Protein AF-0000000083119430 (afdb_homodimer)

Solvent-accessible surface area (backbone atoms only — not comparable to full-atom values): 17565 Å² total; per-residue (Å²): 127,83,67,74,64,44,80,47,71,57,68,64,64,68,52,38,51,32,40,50,62,45,58,60,24,68,75,56,36,74,42,40,32,28,23,15,87,81,54,44,77,41,28,35,46,59,53,51,42,31,53,66,28,64,52,46,31,66,72,59,56,71,58,78,57,97,60,80,72,70,63,47,78,40,59,85,43,47,54,70,32,48,50,34,51,49,35,26,53,58,49,42,29,33,68,40,36,80,93,44,35,66,56,33,32,51,48,21,59,75,46,66,35,62,65,60,28,52,54,36,52,56,50,48,68,72,64,60,43,88,84,48,33,61,62,50,32,53,51,16,63,75,68,66,36,60,72,57,32,52,50,35,52,52,50,50,59,65,65,74,104,128,84,66,73,60,45,79,46,71,58,69,62,64,68,52,39,51,33,41,51,61,48,58,60,23,68,74,57,36,75,43,41,32,28,22,16,88,80,52,44,76,42,29,34,45,60,53,52,42,31,52,66,28,64,53,46,31,68,74,60,56,70,57,76,58,97,61,80,72,71,61,48,77,40,58,84,43,47,54,70,30,46,50,33,52,49,35,26,53,57,50,42,29,33,68,41,34,78,93,45,35,66,54,33,30,50,49,21,59,74,44,65,36,62,66,58,29,51,54,37,50,56,49,49,68,71,64,60,42,86,82,48,33,64,62,49,32,53,51,15,63,77,68,67,36,60,72,57,33,53,51,32,52,53,52,51,59,64,64,73,103

Structure (mmCIF, N/CA/C/O backbone):
data_AF-0000000083119430-model_v1
#
loop_
_entity.id
_entity.type
_entity.pdbx_description
1 polymer 'BTB domain-containing protein'
#
loop_
_atom_site.group_PDB
_atom_site.id
_atom_site.type_symbol
_atom_site.label_atom_id
_atom_site.label_alt_id
_atom_site.label_comp_id
_atom_site.label_asym_id
_atom_site.label_entity_id
_atom_site.label_seq_id
_atom_site.pdbx_PDB_ins_code
_atom_site.Cartn_x
_atom_site.Cartn_y
_atom_site.Cartn_z
_atom_site.occupancy
_atom_site.B_iso_or_equiv
_atom_site.auth_seq_id
_atom_site.auth_comp_id
_atom_site.auth_asym_id
_atom_site.auth_atom_id
_atom_site.pdbx_PDB_model_num
ATOM 1 N N . MET A 1 1 ? -19.734 21.484 18.906 1 47.16 1 MET A N 1
ATOM 2 C CA . MET A 1 1 ? -19.938 20.156 18.344 1 47.16 1 MET A CA 1
ATOM 3 C C . MET A 1 1 ? -18.781 19.781 17.422 1 47.16 1 MET A C 1
ATOM 5 O O . MET A 1 1 ? -18.438 20.531 16.5 1 47.16 1 MET A O 1
ATOM 9 N N . GLU A 1 2 ? -17.969 18.891 17.812 1 61.44 2 GLU A N 1
ATOM 10 C CA . GLU A 1 2 ? -16.703 18.688 17.094 1 61.44 2 GLU A CA 1
ATOM 11 C C . GLU A 1 2 ? -16.953 18.156 15.695 1 61.44 2 GLU A C 1
ATOM 13 O O . GLU A 1 2 ? -17.781 17.25 15.508 1 61.44 2 GLU A O 1
ATOM 18 N N . THR A 1 3 ? -16.859 18.938 14.742 1 74.44 3 THR A N 1
ATOM 19 C CA . THR A 1 3 ? -16.984 18.547 13.336 1 74.44 3 THR A CA 1
ATOM 20 C C . THR A 1 3 ? -16.281 17.219 13.078 1 74.44 3 THR A C 1
ATOM 22 O O . THR A 1 3 ? -15.117 17.062 13.43 1 74.44 3 THR A O 1
ATOM 25 N N . PRO A 1 4 ? -17.125 16.312 12.758 1 84.94 4 PRO A N 1
ATOM 26 C CA . PRO A 1 4 ? -16.531 14.992 12.516 1 84.94 4 PRO A CA 1
ATOM 27 C C . PRO A 1 4 ? -15.375 15.039 11.508 1 84.94 4 PRO A C 1
ATOM 29 O O . PRO A 1 4 ? -15.344 15.914 10.641 1 84.94 4 PRO A O 1
ATOM 32 N N . GLY A 1 5 ? -14.367 14.242 11.742 1 93.31 5 GLY A N 1
ATOM 33 C CA . GLY A 1 5 ? -13.281 14.117 10.789 1 93.31 5 GLY A CA 1
ATOM 34 C C . GLY A 1 5 ? -13.734 13.648 9.414 1 93.31 5 GLY A C 1
ATOM 35 O O . GLY A 1 5 ? -14.859 13.18 9.258 1 93.31 5 GLY A O 1
ATOM 36 N N . LEU A 1 6 ? -12.938 13.961 8.422 1 97.31 6 LEU A N 1
ATOM 37 C CA . LEU A 1 6 ? -13.203 13.57 7.039 1 97.31 6 LEU A CA 1
ATOM 38 C C . LEU A 1 6 ? -12.086 12.695 6.492 1 97.31 6 LEU A C 1
ATOM 40 O O . LEU A 1 6 ? -10.906 13.062 6.586 1 97.31 6 LEU A O 1
ATOM 44 N N . VAL A 1 7 ? -12.547 11.555 5.98 1 98 7 VAL A N 1
ATOM 45 C CA . VAL A 1 7 ? -11.562 10.711 5.309 1 98 7 VAL A CA 1
ATOM 46 C C . VAL A 1 7 ? -11.375 11.18 3.869 1 98 7 VAL A C 1
ATOM 48 O O . VAL A 1 7 ? -12.344 11.336 3.125 1 98 7 VAL A O 1
ATOM 51 N N . VAL A 1 8 ? -10.141 11.445 3.504 1 98.38 8 VAL A N 1
ATOM 52 C CA . VAL A 1 8 ? -9.82 11.883 2.148 1 98.38 8 VAL A CA 1
ATOM 53 C C . VAL A 1 8 ? -8.969 10.812 1.458 1 98.38 8 VAL A C 1
ATOM 55 O O . VAL A 1 8 ? -8.328 10 2.121 1 98.38 8 VAL A O 1
ATOM 58 N N . HIS A 1 9 ? -8.992 10.805 0.156 1 98.31 9 HIS A N 1
ATOM 59 C CA . HIS A 1 9 ? -8.289 9.789 -0.626 1 98.31 9 HIS A CA 1
ATOM 60 C C . HIS A 1 9 ? -7.48 10.422 -1.753 1 98.31 9 HIS A C 1
ATOM 62 O O . HIS A 1 9 ? -7.949 11.359 -2.406 1 98.31 9 HIS A O 1
ATOM 68 N N . GLY A 1 10 ? -6.309 9.961 -1.95 1 98.25 10 GLY A N 1
ATOM 69 C CA . GLY A 1 10 ? -5.516 10.344 -3.107 1 98.25 10 GLY A CA 1
ATOM 70 C C . GLY A 1 10 ? -5.863 9.547 -4.355 1 98.25 10 GLY A C 1
ATOM 71 O O . GLY A 1 10 ? -6.75 8.695 -4.324 1 98.25 10 GLY A O 1
ATOM 72 N N . GLU A 1 11 ? -5.184 9.914 -5.379 1 97.56 11 GLU A N 1
ATOM 73 C CA . GLU A 1 11 ? -5.367 9.188 -6.633 1 97.56 11 GLU A CA 1
ATOM 74 C C . GLU A 1 11 ? -4.766 7.789 -6.555 1 97.56 11 GLU A C 1
ATOM 76 O O . GLU A 1 11 ? -3.65 7.613 -6.062 1 97.56 11 GLU A O 1
ATOM 81 N N . ALA A 1 12 ? -5.406 6.867 -7.133 1 96.56 12 ALA A N 1
ATOM 82 C CA . ALA A 1 12 ? -5.031 5.461 -7.027 1 96.56 12 ALA A CA 1
ATOM 83 C C . ALA A 1 12 ? -3.805 5.156 -7.883 1 96.56 12 ALA A C 1
ATOM 85 O O . ALA A 1 12 ? -2.936 4.379 -7.477 1 96.56 12 ALA A O 1
ATOM 86 N N . ALA A 1 13 ? -3.682 5.762 -9 1 96.69 13 ALA A N 1
ATOM 87 C CA . ALA A 1 13 ? -2.689 5.359 -9.992 1 96.69 13 ALA A CA 1
ATOM 88 C C . ALA A 1 13 ? -1.274 5.672 -9.508 1 96.69 13 ALA A C 1
ATOM 90 O O . ALA A 1 13 ? -0.408 4.793 -9.508 1 96.69 13 ALA A O 1
ATOM 91 N N . PRO A 1 14 ? -1.028 6.926 -9.062 1 97.75 14 PRO A N 1
ATOM 92 C CA . PRO A 1 14 ? 0.323 7.191 -8.562 1 97.75 14 PRO A CA 1
ATOM 93 C C . PRO A 1 14 ? 0.678 6.348 -7.344 1 97.75 14 PRO A C 1
ATOM 95 O O . PRO A 1 14 ? 1.832 5.941 -7.184 1 97.75 14 PRO A O 1
ATOM 98 N N . PHE A 1 15 ? -0.301 6.062 -6.57 1 98.44 15 PHE A N 1
ATOM 99 C CA . PHE A 1 15 ? -0.086 5.242 -5.383 1 98.44 15 PHE A CA 1
ATOM 100 C C . PHE A 1 15 ? 0.322 3.826 -5.773 1 98.44 15 PHE A C 1
ATOM 102 O O . PHE A 1 15 ? 1.317 3.301 -5.27 1 98.44 15 PHE A O 1
ATOM 109 N N . SER A 1 16 ? -0.429 3.232 -6.645 1 98.06 16 SER A N 1
ATOM 110 C CA . SER A 1 16 ? -0.142 1.884 -7.117 1 98.06 16 SER A CA 1
ATOM 111 C C . SER A 1 16 ? 1.225 1.814 -7.793 1 98.06 16 SER A C 1
ATOM 113 O O . SER A 1 16 ? 1.969 0.851 -7.602 1 98.06 16 SER A O 1
ATOM 115 N N . THR A 1 17 ? 1.54 2.848 -8.547 1 98.25 17 THR A N 1
ATOM 116 C CA . THR A 1 17 ? 2.818 2.895 -9.25 1 98.25 17 THR A CA 1
ATOM 117 C C . THR A 1 17 ? 3.979 2.928 -8.258 1 98.25 17 THR A C 1
ATOM 119 O O . THR A 1 17 ? 4.984 2.242 -8.453 1 98.25 17 THR A O 1
ATOM 122 N N . ALA A 1 18 ? 3.811 3.697 -7.254 1 98.38 18 ALA A N 1
ATOM 123 C CA . ALA A 1 18 ? 4.852 3.797 -6.238 1 98.38 18 ALA A CA 1
ATOM 124 C C . ALA A 1 18 ? 5.086 2.453 -5.555 1 98.38 18 ALA A C 1
ATOM 126 O O . ALA A 1 18 ? 6.227 2.002 -5.434 1 98.38 18 ALA A O 1
ATOM 127 N N . LEU A 1 19 ? 4.012 1.822 -5.145 1 98.5 19 LEU A N 1
ATOM 128 C CA . LEU A 1 19 ? 4.152 0.533 -4.477 1 98.5 19 LEU A CA 1
ATOM 129 C C . LEU A 1 19 ? 4.719 -0.515 -5.43 1 98.5 19 LEU A C 1
ATOM 131 O O . LEU A 1 19 ? 5.512 -1.366 -5.023 1 98.5 19 LEU A O 1
ATOM 135 N N . ARG A 1 20 ? 4.312 -0.445 -6.676 1 98.5 20 ARG A N 1
ATOM 136 C CA . ARG A 1 20 ? 4.793 -1.386 -7.68 1 98.5 20 ARG A CA 1
ATOM 137 C C . ARG A 1 20 ? 6.301 -1.266 -7.863 1 98.5 20 ARG A C 1
ATOM 139 O O . ARG A 1 20 ? 6.984 -2.262 -8.117 1 98.5 20 ARG A O 1
ATOM 146 N N . SER A 1 21 ? 6.805 -0.084 -7.66 1 98.38 21 SER A N 1
ATOM 147 C CA . SER A 1 21 ? 8.234 0.15 -7.848 1 98.38 21 SER A CA 1
ATOM 148 C C . SER A 1 21 ? 9.055 -0.609 -6.812 1 98.38 21 SER A C 1
ATOM 150 O O . SER A 1 21 ? 10.266 -0.794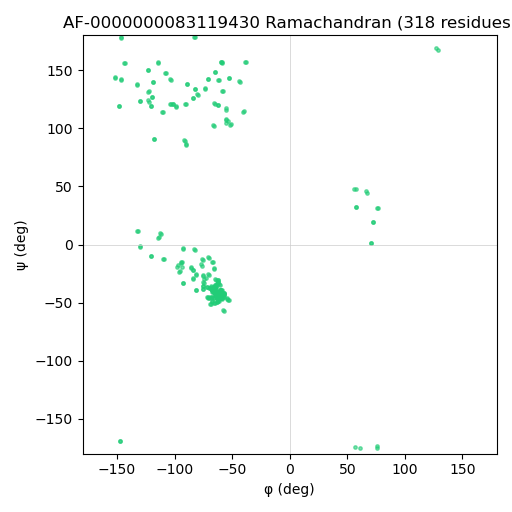 -6.988 1 98.38 21 SER A O 1
ATOM 152 N N . LEU A 1 22 ? 8.422 -1.072 -5.781 1 98.19 22 LEU A N 1
ATOM 153 C CA . LEU A 1 22 ? 9.125 -1.781 -4.719 1 98.19 22 LEU A CA 1
ATOM 154 C C . LEU A 1 22 ? 9.305 -3.254 -5.07 1 98.19 22 LEU A C 1
ATOM 156 O O . LEU A 1 22 ? 10.156 -3.936 -4.496 1 98.19 22 LEU A O 1
ATOM 160 N N . VAL A 1 23 ? 8.477 -3.721 -5.949 1 98.56 23 VAL A N 1
ATOM 161 C CA . VAL A 1 23 ? 8.484 -5.137 -6.293 1 98.56 23 VAL A CA 1
ATOM 162 C C . VAL A 1 23 ? 9.836 -5.516 -6.895 1 98.56 23 VAL A C 1
ATOM 164 O O . VAL A 1 23 ? 10.25 -4.953 -7.91 1 98.56 23 VAL A O 1
ATOM 167 N N . ASN A 1 24 ? 10.453 -6.426 -6.223 1 98.25 24 ASN A N 1
ATOM 168 C CA . ASN A 1 24 ? 11.75 -6.953 -6.633 1 98.25 24 ASN A CA 1
ATOM 169 C C . ASN A 1 24 ? 12.789 -5.84 -6.75 1 98.25 24 ASN A C 1
ATOM 171 O O . ASN A 1 24 ? 13.617 -5.855 -7.668 1 98.25 24 ASN A O 1
ATOM 175 N N . ASN A 1 25 ? 12.703 -4.852 -5.977 1 96.44 25 ASN A N 1
ATOM 176 C CA . ASN A 1 25 ? 13.648 -3.746 -5.859 1 96.44 25 ASN A CA 1
ATOM 177 C C . ASN A 1 25 ? 14.594 -3.938 -4.68 1 96.44 25 ASN A C 1
ATOM 179 O O . ASN A 1 25 ? 14.148 -4.062 -3.537 1 96.44 25 ASN A O 1
ATOM 183 N N . PRO A 1 26 ? 15.836 -4.031 -4.906 1 94.44 26 PRO A N 1
ATOM 184 C CA . PRO A 1 26 ? 16.766 -4.242 -3.803 1 94.44 26 PRO A CA 1
ATOM 185 C C . PRO A 1 26 ? 16.828 -3.059 -2.84 1 94.44 26 PRO A C 1
ATOM 187 O O . PRO A 1 26 ? 17.219 -3.219 -1.681 1 94.44 26 PRO A O 1
ATOM 190 N N . LEU A 1 27 ? 16.406 -1.917 -3.33 1 91.75 27 LEU A N 1
ATOM 191 C CA . LEU A 1 27 ? 16.438 -0.726 -2.486 1 91.75 27 LEU A CA 1
ATOM 192 C C . LEU A 1 27 ? 15.469 -0.876 -1.314 1 91.75 27 LEU A C 1
ATOM 194 O O . LEU A 1 27 ? 14.289 -1.197 -1.508 1 91.75 27 LEU A O 1
ATOM 198 N N . TYR A 1 28 ? 15.906 -0.798 -0.078 1 91.25 28 TYR A N 1
ATOM 199 C CA . TYR A 1 28 ? 15.172 -0.859 1.184 1 91.25 28 TYR A CA 1
ATOM 200 C C . TYR A 1 28 ? 14.656 -2.268 1.446 1 91.25 28 TYR A C 1
ATOM 202 O O . TYR A 1 28 ? 13.891 -2.49 2.389 1 91.25 28 TYR A O 1
ATOM 210 N N . SER A 1 29 ? 14.969 -3.205 0.529 1 93.75 29 SER A N 1
ATOM 211 C CA . SER A 1 29 ? 14.523 -4.574 0.762 1 93.75 29 SER A CA 1
ATOM 212 C C . SER A 1 29 ? 15.188 -5.172 1.993 1 93.75 29 SER A C 1
ATOM 214 O O . SER A 1 29 ? 16.328 -4.82 2.322 1 93.75 29 SER A O 1
ATOM 216 N N . ASP A 1 30 ? 14.492 -6.035 2.646 1 91.94 30 ASP A N 1
ATOM 217 C CA . ASP A 1 30 ? 15.07 -6.633 3.844 1 91.94 30 ASP A CA 1
ATOM 218 C C . ASP A 1 30 ? 14.898 -8.148 3.838 1 91.94 30 ASP A C 1
ATOM 220 O O . ASP A 1 30 ? 15.125 -8.812 4.855 1 91.94 30 ASP A O 1
ATOM 224 N N . VAL A 1 31 ? 14.5 -8.734 2.736 1 93.88 31 VAL A N 1
ATOM 225 C CA . VAL A 1 31 ? 14.445 -10.18 2.557 1 93.88 31 VAL A CA 1
ATOM 226 C C . VAL A 1 31 ? 14.75 -10.531 1.103 1 93.88 31 VAL A C 1
ATOM 228 O O . VAL A 1 31 ? 14.375 -9.797 0.187 1 93.88 31 VAL A O 1
ATOM 231 N N . ARG A 1 32 ? 15.414 -11.539 0.917 1 95.75 32 ARG A N 1
ATOM 232 C CA . ARG A 1 32 ? 15.766 -12.07 -0.397 1 95.75 32 ARG A CA 1
ATOM 233 C C . ARG A 1 32 ? 15.281 -13.508 -0.55 1 95.75 32 ARG A C 1
ATOM 235 O O . ARG A 1 32 ? 15.523 -14.352 0.319 1 95.75 32 ARG A O 1
ATOM 242 N N . PHE A 1 33 ? 14.656 -13.758 -1.596 1 97 33 PHE A N 1
ATOM 243 C CA . PHE A 1 33 ? 14.195 -15.102 -1.909 1 97 33 PHE A CA 1
ATOM 244 C C . PHE A 1 33 ? 15.023 -15.711 -3.035 1 97 33 PHE A C 1
ATOM 246 O O . PHE A 1 33 ? 15.516 -14.992 -3.906 1 97 33 PHE A O 1
ATOM 253 N N . VAL A 1 34 ? 15.172 -16.938 -2.971 1 97.62 34 VAL A N 1
ATOM 254 C CA . VAL A 1 34 ? 15.648 -17.734 -4.098 1 97.62 34 VAL A CA 1
ATOM 255 C C . VAL A 1 34 ? 14.516 -18.609 -4.621 1 97.62 34 VAL A C 1
ATOM 257 O O . VAL A 1 34 ? 14.047 -19.516 -3.924 1 97.62 34 VAL A O 1
ATOM 260 N N . VAL A 1 35 ? 14.102 -18.328 -5.816 1 97 35 VAL A N 1
ATOM 261 C CA . VAL A 1 35 ? 12.812 -18.844 -6.289 1 97 35 VAL A CA 1
ATOM 262 C C . VAL A 1 35 ? 13.031 -19.75 -7.5 1 97 35 VAL A C 1
ATOM 264 O O . VAL A 1 35 ? 13.867 -19.453 -8.359 1 97 35 VAL A O 1
ATOM 267 N N . GLY A 1 36 ? 12.312 -20.828 -7.578 1 94.94 36 GLY A N 1
ATOM 268 C CA . GLY A 1 36 ? 12.258 -21.719 -8.727 1 94.94 36 GLY A CA 1
ATOM 269 C C . GLY A 1 36 ? 13.484 -22.609 -8.852 1 94.94 36 GLY A C 1
ATOM 270 O O . GLY A 1 36 ? 14.359 -22.594 -7.984 1 94.94 36 GLY A O 1
ATOM 271 N N . GLN A 1 37 ? 13.453 -23.281 -9.953 1 90.94 37 GLN A N 1
ATOM 272 C CA . GLN A 1 37 ? 14.555 -24.203 -10.258 1 90.94 37 GLN A CA 1
ATOM 273 C C . GLN A 1 37 ? 15.797 -23.438 -10.711 1 90.94 37 GLN A C 1
ATOM 275 O O . GLN A 1 37 ? 16.922 -23.875 -10.461 1 90.94 37 GLN A O 1
ATOM 280 N N . GLU A 1 38 ? 15.523 -22.312 -11.258 1 92.12 38 GLU A N 1
ATOM 281 C CA . GLU A 1 38 ? 16.625 -21.5 -11.758 1 92.12 38 GLU A CA 1
ATOM 282 C C . GLU A 1 38 ? 17.266 -20.688 -10.625 1 92.12 38 GLU A C 1
ATOM 284 O O . GLU A 1 38 ? 18.234 -19.969 -10.844 1 92.12 38 GLU A O 1
ATOM 289 N N . ARG A 1 39 ? 16.75 -20.734 -9.492 1 94.44 39 ARG A N 1
ATOM 290 C CA . ARG A 1 39 ? 17.281 -20.094 -8.297 1 94.44 39 ARG A CA 1
ATOM 291 C C . ARG A 1 39 ? 17.438 -18.594 -8.516 1 94.44 39 ARG A C 1
ATOM 293 O O . ARG A 1 39 ? 18.5 -18.031 -8.227 1 94.44 39 ARG A O 1
ATOM 300 N N . GLN A 1 40 ? 16.406 -18.016 -9.039 1 96.56 40 GLN A N 1
ATOM 301 C CA . GLN A 1 40 ? 16.406 -16.562 -9.242 1 96.56 40 GLN A CA 1
ATOM 302 C C . GLN A 1 40 ? 16.25 -15.836 -7.91 1 96.56 40 GLN A C 1
ATOM 304 O O . GLN A 1 40 ? 15.445 -16.234 -7.062 1 96.56 40 GLN A O 1
ATOM 309 N N . GLU A 1 41 ? 17.062 -14.836 -7.762 1 97.19 41 GLU A N 1
ATOM 310 C CA . GLU A 1 41 ? 16.922 -14.008 -6.57 1 97.19 41 GLU A CA 1
ATOM 311 C C . GLU A 1 41 ? 15.828 -12.969 -6.742 1 97.19 41 GLU A C 1
ATOM 313 O O . GLU A 1 41 ? 15.695 -12.352 -7.805 1 97.19 41 GLU A O 1
ATOM 318 N N . VAL A 1 42 ? 14.984 -12.859 -5.703 1 97.88 42 VAL A N 1
ATOM 319 C CA . VAL A 1 42 ? 13.906 -11.875 -5.699 1 97.88 42 VAL A CA 1
ATOM 320 C C . VAL A 1 42 ? 13.938 -11.086 -4.391 1 97.88 42 VAL A C 1
ATOM 322 O O . VAL A 1 42 ? 13.875 -11.672 -3.305 1 97.88 42 VAL A O 1
ATOM 325 N N . PHE A 1 43 ? 14.031 -9.781 -4.496 1 97.12 43 PHE A N 1
ATOM 326 C CA . PHE A 1 43 ? 14.062 -8.898 -3.336 1 97.12 43 PHE A CA 1
ATOM 327 C C . PHE A 1 43 ? 12.648 -8.484 -2.934 1 97.12 43 PHE A C 1
ATOM 329 O O . PHE A 1 43 ? 11.805 -8.219 -3.793 1 97.12 43 PHE A O 1
ATOM 336 N N . ALA A 1 44 ? 12.406 -8.484 -1.622 1 96.81 44 ALA A N 1
ATOM 337 C CA . ALA A 1 44 ? 11.078 -8.125 -1.133 1 96.81 44 ALA A CA 1
ATOM 338 C C . ALA A 1 44 ? 11.164 -7.406 0.21 1 96.81 44 ALA A C 1
ATOM 340 O O . ALA A 1 44 ? 12.258 -7.086 0.679 1 96.81 44 ALA A O 1
ATOM 341 N N . HIS A 1 45 ? 10.133 -6.992 0.745 1 95.38 45 HIS A N 1
ATOM 342 C CA . HIS A 1 45 ? 10 -6.258 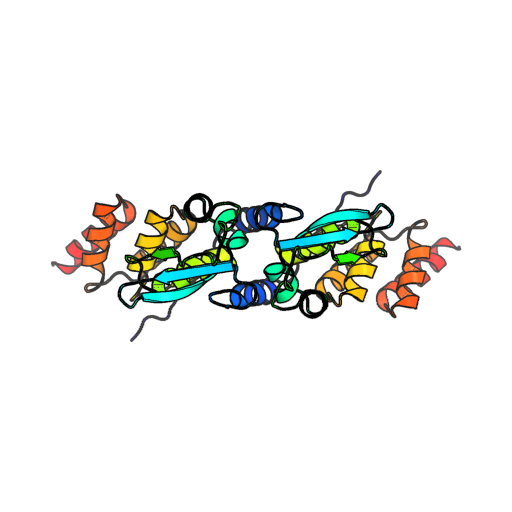1.997 1 95.38 45 HIS A CA 1
ATOM 343 C C . HIS A 1 45 ? 9.133 -7.016 2.996 1 95.38 45 HIS A C 1
ATOM 345 O O . HIS A 1 45 ? 7.949 -7.254 2.742 1 95.38 45 HIS A O 1
ATOM 351 N N . ARG A 1 46 ? 9.648 -7.375 4.105 1 95.75 46 ARG A N 1
ATOM 352 C CA . ARG A 1 46 ? 8.992 -8.227 5.09 1 95.75 46 ARG A CA 1
ATOM 353 C C . ARG A 1 46 ? 7.672 -7.621 5.543 1 95.75 46 ARG A C 1
ATOM 355 O O . ARG A 1 46 ? 6.664 -8.32 5.668 1 95.75 46 ARG A O 1
ATOM 362 N N . CYS A 1 47 ? 7.621 -6.273 5.797 1 95.88 47 CYS A N 1
ATOM 363 C CA . CYS A 1 47 ? 6.43 -5.629 6.34 1 95.88 47 CYS A CA 1
ATOM 364 C C . CYS A 1 47 ? 5.246 -5.785 5.391 1 95.88 47 CYS A C 1
ATOM 366 O O . CYS A 1 47 ? 4.133 -6.086 5.82 1 95.88 47 CYS A O 1
ATOM 368 N N . LEU A 1 48 ? 5.496 -5.645 4.078 1 97.69 48 LEU A N 1
ATOM 369 C CA . LEU A 1 48 ? 4.434 -5.719 3.078 1 97.69 48 LEU A CA 1
ATOM 370 C C . LEU A 1 48 ? 3.943 -7.152 2.916 1 97.69 48 LEU A C 1
ATOM 372 O O . LEU A 1 48 ? 2.746 -7.387 2.736 1 97.69 48 LEU A O 1
ATOM 376 N N . LEU A 1 49 ? 4.867 -8.102 3.014 1 97.69 49 LEU A N 1
ATOM 377 C CA . LEU A 1 49 ? 4.488 -9.508 2.916 1 97.69 49 LEU A CA 1
ATOM 378 C C . LEU A 1 49 ? 3.717 -9.953 4.152 1 97.69 49 LEU A C 1
ATOM 380 O O . LEU A 1 49 ? 2.654 -10.562 4.039 1 97.69 49 LEU A O 1
ATOM 384 N N . ALA A 1 50 ? 4.238 -9.586 5.289 1 96.88 50 ALA A N 1
ATOM 385 C CA . ALA A 1 50 ? 3.697 -10.078 6.555 1 96.88 50 ALA A CA 1
ATOM 386 C C . ALA A 1 50 ? 2.316 -9.484 6.828 1 96.88 50 ALA A C 1
ATOM 388 O O . ALA A 1 50 ? 1.438 -10.172 7.359 1 96.88 50 ALA A O 1
ATOM 389 N N . CYS A 1 51 ? 2.113 -8.227 6.484 1 96.81 51 CYS A N 1
ATOM 390 C CA . CYS A 1 51 ? 0.843 -7.59 6.812 1 96.81 51 CYS A CA 1
ATOM 391 C C . CYS A 1 51 ? -0.259 -8.055 5.867 1 96.81 51 CYS A C 1
ATOM 393 O O . CYS A 1 51 ? -1.444 -7.93 6.18 1 96.81 51 CYS A O 1
ATOM 395 N N . ARG A 1 52 ? 0.096 -8.633 4.699 1 97.69 52 ARG A N 1
ATOM 396 C CA . ARG A 1 52 ? -0.883 -8.961 3.67 1 97.69 52 ARG A CA 1
ATOM 397 C C . ARG A 1 52 ? -1.076 -10.469 3.551 1 97.69 52 ARG A C 1
ATOM 399 O O . ARG A 1 52 ? -2.023 -10.93 2.912 1 97.69 52 ARG A O 1
ATOM 406 N N . CYS A 1 53 ? -0.17 -11.25 4.191 1 98.06 53 CYS A N 1
ATOM 407 C CA . CYS A 1 53 ? -0.161 -12.695 3.986 1 98.06 53 CYS A CA 1
ATOM 408 C C . CYS A 1 53 ? 0.308 -13.414 5.242 1 98.06 53 CYS A C 1
ATOM 410 O O . CYS A 1 53 ? 1.473 -13.312 5.629 1 98.06 53 CYS A O 1
ATOM 412 N N . ASN A 1 54 ? -0.486 -14.25 5.82 1 96.88 54 ASN A N 1
ATOM 413 C CA . ASN A 1 54 ? -0.184 -14.969 7.051 1 96.88 54 ASN A CA 1
ATOM 414 C C . ASN A 1 54 ? 0.974 -15.945 6.859 1 96.88 54 ASN A C 1
ATOM 416 O O . ASN A 1 54 ? 1.796 -16.125 7.758 1 96.88 54 ASN A O 1
ATOM 420 N N . PHE A 1 55 ? 0.98 -16.609 5.762 1 97 55 PHE A N 1
ATOM 421 C CA . PHE A 1 55 ? 2.064 -17.531 5.457 1 97 55 PHE A CA 1
ATOM 422 C C . PHE A 1 55 ? 3.418 -16.844 5.582 1 97 55 PHE A C 1
ATOM 424 O O . PHE A 1 55 ? 4.312 -17.344 6.266 1 97 55 PHE A O 1
ATOM 431 N N . PHE A 1 56 ? 3.555 -15.664 4.996 1 96.81 56 PHE A N 1
ATOM 432 C CA . PHE A 1 56 ? 4.82 -14.938 5.023 1 96.81 56 PHE A CA 1
ATOM 433 C C . PHE A 1 56 ? 5.066 -14.328 6.398 1 96.81 56 PHE A C 1
ATOM 435 O O . PHE A 1 56 ? 6.211 -14.188 6.828 1 96.81 56 PHE A O 1
ATOM 442 N N . GLN A 1 57 ? 3.973 -13.945 7.035 1 95.69 57 GLN A N 1
ATOM 443 C CA . GLN A 1 57 ? 4.125 -13.453 8.398 1 95.69 57 GLN A CA 1
ATOM 444 C C . GLN A 1 57 ? 4.793 -14.492 9.289 1 95.69 57 GLN A C 1
ATOM 446 O O . GLN A 1 57 ? 5.691 -14.172 10.07 1 95.69 57 GLN A O 1
ATOM 451 N N . ARG A 1 58 ? 4.43 -15.742 9.164 1 94.38 58 ARG A N 1
ATOM 452 C CA . ARG A 1 58 ? 4.984 -16.828 9.961 1 94.38 58 ARG A CA 1
ATOM 453 C C . ARG A 1 58 ? 6.391 -17.203 9.492 1 94.38 58 ARG A C 1
ATOM 455 O O . ARG A 1 58 ? 7.281 -17.438 10.305 1 94.38 58 ARG A O 1
ATOM 462 N N . LEU A 1 59 ? 6.555 -17.172 8.211 1 92.94 59 LEU A N 1
ATOM 463 C CA . LEU A 1 59 ? 7.816 -17.594 7.609 1 92.94 59 LEU A CA 1
ATOM 464 C C . LEU A 1 59 ? 8.938 -16.625 7.957 1 92.94 59 LEU A C 1
ATOM 466 O O . LEU A 1 59 ? 10.062 -17.031 8.234 1 92.94 59 LEU A O 1
ATOM 470 N N . LEU A 1 60 ? 8.758 -15.266 7.883 1 91.06 60 LEU A N 1
ATOM 471 C CA . LEU A 1 60 ? 9.805 -14.25 7.973 1 91.06 60 LEU A CA 1
ATOM 472 C C . LEU A 1 60 ? 9.969 -13.758 9.406 1 91.06 60 LEU A C 1
ATOM 474 O O . LEU A 1 60 ? 11.023 -13.242 9.773 1 91.06 60 LEU A O 1
ATOM 478 N N . GLY A 1 61 ? 9.039 -13.93 10.289 1 80.44 61 GLY A N 1
ATOM 479 C CA . GLY A 1 61 ? 9.141 -13.484 11.672 1 80.44 61 GLY A CA 1
ATOM 480 C C . GLY A 1 61 ? 9.297 -11.984 11.805 1 80.44 61 GLY A C 1
ATOM 481 O O . GLY A 1 61 ? 9.234 -11.258 10.812 1 80.44 61 GLY A O 1
ATOM 482 N N . SER A 1 62 ? 9.5 -11.492 13.023 1 69.19 62 SER A N 1
ATOM 483 C CA . SER A 1 62 ? 9.562 -10.062 13.312 1 69.19 62 SER A CA 1
ATOM 484 C C . SER A 1 62 ? 11 -9.555 13.25 1 69.19 62 SER A C 1
ATOM 486 O O . SER A 1 62 ? 11.234 -8.367 12.992 1 69.19 62 SER A O 1
ATOM 488 N N . GLU A 1 63 ? 11.914 -10.391 13.625 1 67.81 63 GLU A N 1
ATOM 489 C CA . GLU A 1 63 ? 13.297 -9.898 13.648 1 67.81 63 GLU A CA 1
ATOM 490 C C . GLU A 1 63 ? 14.195 -10.75 12.758 1 67.81 63 GLU A C 1
ATOM 492 O O . GLU A 1 63 ? 14.094 -11.977 12.758 1 67.81 63 GLU A O 1
ATOM 497 N N . PRO A 1 64 ? 14.789 -9.742 11.773 1 60.84 64 PRO A N 1
ATOM 498 C CA . PRO A 1 64 ? 15.805 -10.547 11.078 1 60.84 64 PRO A CA 1
ATOM 499 C C . PRO A 1 64 ? 16.797 -11.195 12.031 1 60.84 64 PRO A C 1
ATOM 501 O O . PRO A 1 64 ? 17.109 -10.641 13.086 1 60.84 64 PRO A O 1
ATOM 504 N N . GLY A 1 65 ? 16.844 -12.398 12.125 1 53.03 65 GLY A N 1
ATOM 505 C CA . GLY A 1 65 ? 17.844 -13.039 12.969 1 53.03 65 GLY A CA 1
ATOM 506 C C . GLY A 1 65 ? 19.188 -12.344 12.922 1 53.03 65 GLY A C 1
ATOM 507 O O . GLY A 1 65 ? 19.422 -11.469 12.086 1 53.03 65 GLY A O 1
ATOM 508 N N . PRO A 1 66 ? 20.047 -12.516 13.961 1 48.47 66 PRO A N 1
ATOM 509 C CA . PRO A 1 66 ? 21.422 -12.047 13.969 1 48.47 66 PRO A CA 1
ATOM 510 C C . PRO A 1 66 ? 22.234 -12.562 12.781 1 48.47 66 PRO A C 1
ATOM 512 O O . PRO A 1 66 ? 22.141 -13.742 12.43 1 48.47 66 PRO A O 1
ATOM 515 N N . GLY A 1 67 ? 22.484 -11.57 11.742 1 51.47 67 GLY A N 1
ATOM 516 C CA . GLY A 1 67 ? 23.297 -11.906 10.578 1 51.47 67 GLY A CA 1
ATOM 517 C C . GLY A 1 67 ? 22.609 -11.562 9.266 1 51.47 67 GLY A C 1
ATOM 518 O O . GLY A 1 67 ? 21.547 -10.945 9.25 1 51.47 67 GLY A O 1
ATOM 519 N N . VAL A 1 68 ? 23.5 -11.656 8.375 1 52.69 68 VAL A N 1
ATOM 520 C CA . VAL A 1 68 ? 22.984 -11.438 7.027 1 52.69 68 VAL A CA 1
ATOM 521 C C . VAL A 1 68 ? 21.828 -12.391 6.758 1 52.69 68 VAL A C 1
ATOM 523 O O . VAL A 1 68 ? 21.969 -13.609 6.895 1 52.69 68 VAL A O 1
ATOM 526 N N . PRO A 1 69 ? 20.625 -11.75 6.762 1 61.53 69 PRO A N 1
ATOM 527 C CA . PRO A 1 69 ? 19.5 -12.688 6.602 1 61.53 69 PRO A CA 1
ATOM 528 C C . PRO A 1 69 ? 19.672 -13.617 5.406 1 61.53 69 PRO A C 1
ATOM 530 O O . PRO A 1 69 ? 19.984 -13.156 4.301 1 61.53 69 PRO A O 1
ATOM 533 N N . SER A 1 70 ? 20.031 -14.875 5.648 1 77.19 70 SER A N 1
ATOM 534 C CA . SER A 1 70 ? 20.031 -15.891 4.602 1 77.19 70 SER A CA 1
ATOM 535 C C . SER A 1 70 ? 18.781 -15.797 3.73 1 77.19 70 SER A C 1
ATOM 537 O O . SER A 1 70 ? 17.719 -15.422 4.211 1 77.19 70 SER A O 1
ATOM 539 N N . PRO A 1 71 ? 19.031 -15.984 2.43 1 90.19 71 PRO A N 1
ATOM 540 C CA . PRO A 1 71 ? 17.875 -15.945 1.535 1 90.19 71 PRO A CA 1
ATOM 541 C C . PRO A 1 71 ? 16.844 -17.031 1.854 1 90.19 71 PRO A C 1
ATOM 543 O O . PRO A 1 71 ? 17.203 -18.109 2.322 1 90.19 71 PRO A O 1
ATOM 546 N N . VAL A 1 72 ? 15.688 -16.797 1.771 1 93.94 72 VAL A N 1
ATOM 547 C CA . VAL A 1 72 ? 14.594 -17.75 1.895 1 93.94 72 VAL A CA 1
ATOM 548 C C . VAL A 1 72 ? 14.406 -18.5 0.578 1 93.94 72 VAL A C 1
ATOM 550 O O . VAL A 1 72 ? 14.227 -17.875 -0.475 1 93.94 72 VAL A O 1
ATOM 553 N N . VAL A 1 73 ? 14.352 -19.797 0.597 1 95.5 73 VAL A N 1
ATOM 554 C CA . VAL A 1 73 ? 14.297 -20.578 -0.626 1 95.5 73 VAL A CA 1
ATOM 555 C C . VAL A 1 73 ? 12.859 -21.047 -0.883 1 95.5 73 VAL A C 1
ATOM 557 O O . VAL A 1 73 ? 12.242 -21.688 -0.027 1 95.5 73 VAL A O 1
ATOM 560 N N . LEU A 1 74 ? 12.328 -20.656 -2.023 1 95.75 74 LEU A N 1
ATOM 561 C CA . LEU A 1 74 ? 11.047 -21.125 -2.541 1 95.75 74 LEU A CA 1
ATOM 562 C C . LEU A 1 74 ? 11.234 -21.859 -3.867 1 95.75 74 LEU A C 1
ATOM 564 O O . LEU A 1 74 ? 11.047 -21.266 -4.938 1 95.75 74 LEU A O 1
ATOM 568 N N . SER A 1 75 ? 11.422 -23.109 -3.871 1 92.62 75 SER A N 1
ATOM 569 C CA . SER A 1 75 ? 11.875 -23.891 -5.023 1 92.62 75 SER A CA 1
ATOM 570 C C . SER A 1 75 ? 10.695 -24.297 -5.906 1 92.62 75 SER A C 1
ATOM 572 O O . SER A 1 75 ? 10.875 -24.578 -7.094 1 92.62 75 SER A O 1
ATOM 574 N N . THR A 1 76 ? 9.555 -24.281 -5.375 1 92.75 76 THR A N 1
ATOM 575 C CA . THR A 1 76 ? 8.445 -24.891 -6.094 1 92.75 76 THR A CA 1
ATOM 576 C C . THR A 1 76 ? 7.691 -23.844 -6.914 1 92.75 76 THR A C 1
ATOM 578 O O . THR A 1 76 ? 6.91 -24.203 -7.805 1 92.75 76 THR A O 1
ATOM 581 N N . VAL A 1 77 ? 7.918 -22.625 -6.637 1 96.44 77 VAL A N 1
ATOM 582 C CA . VAL A 1 77 ? 7.191 -21.578 -7.355 1 96.44 77 VAL A CA 1
ATOM 583 C C . VAL A 1 77 ? 8.102 -20.938 -8.398 1 96.44 77 VAL A C 1
ATOM 585 O O . VAL A 1 77 ? 9.18 -20.438 -8.062 1 96.44 77 VAL A O 1
ATOM 588 N N . PRO A 1 78 ? 7.676 -21.016 -9.648 1 97.38 78 PRO A N 1
ATOM 589 C CA . PRO A 1 78 ? 8.477 -20.297 -10.648 1 97.38 78 PRO A CA 1
ATOM 590 C C . PRO A 1 78 ? 8.555 -18.797 -10.375 1 97.38 78 PRO A C 1
ATOM 592 O O . PRO A 1 78 ? 7.621 -18.219 -9.82 1 97.38 78 PRO A O 1
ATOM 595 N N . ALA A 1 79 ? 9.57 -18.125 -10.883 1 97.19 79 ALA A N 1
ATOM 596 C CA . ALA A 1 79 ? 9.859 -16.734 -10.594 1 97.19 79 ALA A CA 1
ATOM 597 C C . ALA A 1 79 ? 8.742 -15.82 -11.102 1 97.19 79 ALA A C 1
ATOM 599 O O . ALA A 1 79 ? 8.312 -14.906 -10.391 1 97.19 79 ALA A O 1
ATOM 600 N N . GLU A 1 80 ? 8.297 -16.109 -12.258 1 97.19 80 GLU A N 1
ATOM 601 C CA . GLU A 1 80 ? 7.25 -15.266 -12.836 1 97.19 80 GLU A CA 1
ATOM 602 C C . GLU A 1 80 ? 5.984 -15.289 -11.984 1 97.19 80 GLU A C 1
ATOM 604 O O . GLU A 1 80 ? 5.375 -14.242 -11.742 1 97.19 80 GLU A O 1
ATOM 609 N N . ALA A 1 81 ? 5.598 -16.469 -11.531 1 98.19 81 ALA A N 1
ATOM 610 C CA . ALA A 1 81 ? 4.414 -16.609 -10.695 1 98.19 81 ALA A CA 1
ATOM 611 C C . ALA A 1 81 ? 4.613 -15.922 -9.344 1 98.19 81 ALA A C 1
ATOM 613 O O . ALA A 1 81 ? 3.697 -15.273 -8.828 1 98.19 81 ALA A O 1
ATOM 614 N N . PHE A 1 82 ? 5.832 -16.047 -8.82 1 98.69 82 PHE A N 1
ATOM 615 C CA . PHE A 1 82 ? 6.117 -15.414 -7.531 1 98.69 82 PHE A CA 1
ATOM 616 C C . PHE A 1 82 ? 6.047 -13.898 -7.641 1 98.69 82 PHE A C 1
ATOM 618 O O . PHE A 1 82 ? 5.523 -13.234 -6.75 1 98.69 82 PHE A O 1
ATOM 625 N N . LEU A 1 83 ? 6.539 -13.391 -8.727 1 98.56 83 LEU A N 1
ATOM 626 C CA . LEU A 1 83 ? 6.504 -11.945 -8.945 1 98.56 83 LEU A CA 1
ATOM 627 C C . LEU A 1 83 ? 5.066 -11.445 -9.055 1 98.56 83 LEU A C 1
ATOM 629 O O . LEU A 1 83 ? 4.742 -10.359 -8.578 1 98.56 83 LEU A O 1
ATOM 633 N N . ALA A 1 84 ? 4.207 -12.219 -9.648 1 98.75 84 ALA A N 1
ATOM 634 C CA . ALA A 1 84 ? 2.791 -11.867 -9.703 1 98.75 84 ALA A CA 1
ATOM 635 C C . ALA A 1 84 ? 2.174 -11.852 -8.312 1 98.75 84 ALA A C 1
ATOM 637 O O . ALA A 1 84 ? 1.369 -10.969 -7.988 1 98.75 84 ALA A O 1
ATOM 638 N N . VAL A 1 85 ? 2.557 -12.828 -7.516 1 98.81 85 VAL A N 1
ATOM 639 C CA . VAL A 1 85 ? 2.09 -12.891 -6.133 1 98.81 85 VAL A CA 1
ATOM 640 C C . VAL A 1 85 ? 2.568 -11.656 -5.375 1 98.81 85 VAL A C 1
ATOM 642 O O . VAL A 1 85 ? 1.785 -11.008 -4.676 1 98.81 85 VAL A O 1
ATOM 645 N N . LEU A 1 86 ? 3.854 -11.305 -5.531 1 98.81 86 LEU A N 1
ATOM 646 C CA . LEU A 1 86 ? 4.422 -10.141 -4.863 1 98.81 86 LEU A CA 1
ATOM 647 C C . LEU A 1 86 ? 3.684 -8.867 -5.27 1 98.81 86 LEU A C 1
ATOM 649 O O . LEU A 1 86 ? 3.373 -8.023 -4.422 1 98.81 86 LEU A O 1
ATOM 653 N N . GLU A 1 87 ? 3.469 -8.758 -6.559 1 98.75 87 GLU A N 1
ATOM 654 C CA . GLU A 1 87 ? 2.766 -7.578 -7.047 1 98.75 87 GLU A CA 1
ATOM 655 C C . GLU A 1 87 ? 1.389 -7.449 -6.402 1 98.75 87 GLU A C 1
ATOM 657 O O . GLU A 1 87 ? 0.973 -6.348 -6.031 1 98.75 87 GLU A O 1
ATOM 662 N N . PHE A 1 88 ? 0.688 -8.539 -6.285 1 98.94 88 PHE A N 1
ATOM 663 C CA . PHE A 1 88 ? -0.627 -8.531 -5.656 1 98.94 88 PHE A CA 1
ATOM 664 C C . PHE A 1 88 ? -0.527 -8.102 -4.195 1 98.94 88 PHE A C 1
ATOM 666 O O . PHE A 1 88 ? -1.341 -7.312 -3.717 1 98.94 88 PHE A O 1
ATOM 673 N N . LEU A 1 89 ? 0.452 -8.656 -3.553 1 98.81 89 LEU A N 1
ATOM 674 C CA . LEU A 1 89 ? 0.63 -8.344 -2.139 1 98.81 89 LEU A CA 1
ATOM 675 C C . LEU A 1 89 ? 0.977 -6.875 -1.944 1 98.81 89 LEU A C 1
ATOM 677 O O . LEU A 1 89 ? 0.542 -6.254 -0.972 1 98.81 89 LEU A O 1
ATOM 681 N N . TYR A 1 90 ? 1.733 -6.277 -2.855 1 98.75 90 TYR A N 1
ATOM 682 C CA . TYR A 1 90 ? 2.207 -4.906 -2.713 1 98.75 90 TYR A CA 1
ATOM 683 C C . TYR A 1 90 ? 1.13 -3.912 -3.135 1 98.75 90 TYR A C 1
ATOM 685 O O . TYR A 1 90 ? 0.954 -2.871 -2.496 1 98.75 90 TYR A O 1
ATOM 693 N N . THR A 1 91 ? 0.396 -4.254 -4.207 1 98.56 91 THR A N 1
ATOM 694 C CA . THR A 1 91 ? -0.397 -3.213 -4.855 1 98.56 91 THR A CA 1
ATOM 695 C C . THR A 1 91 ? -1.879 -3.576 -4.84 1 98.56 91 THR A C 1
ATOM 697 O O . THR A 1 91 ? -2.723 -2.785 -5.27 1 98.56 91 THR A O 1
ATOM 700 N N . ASN A 1 92 ? -2.207 -4.773 -4.465 1 98.62 92 ASN A N 1
ATOM 701 C CA . ASN A 1 92 ? -3.57 -5.297 -4.488 1 98.62 92 ASN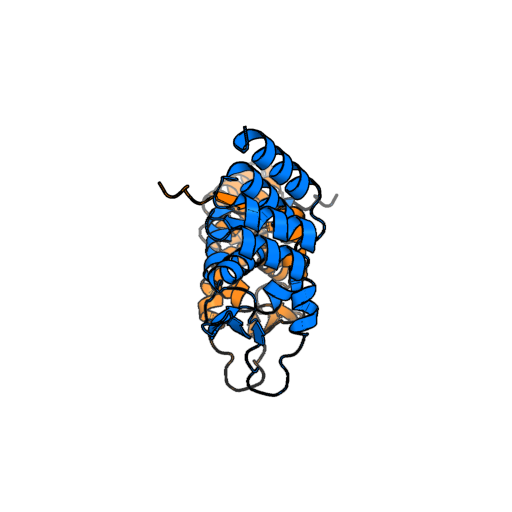 A CA 1
ATOM 702 C C . ASN A 1 92 ? -4.043 -5.566 -5.914 1 98.62 92 ASN A C 1
ATOM 704 O O . ASN A 1 92 ? -5.246 -5.621 -6.176 1 98.62 92 ASN A O 1
ATOM 708 N N . SER A 1 93 ? -3.1 -5.688 -6.84 1 98.62 93 SER A N 1
ATOM 709 C CA . SER A 1 93 ? -3.355 -6.02 -8.234 1 98.62 93 SER A CA 1
ATOM 710 C C . SER A 1 93 ? -2.262 -6.922 -8.797 1 98.62 93 SER A C 1
ATOM 712 O O . SER A 1 93 ? -1.158 -6.984 -8.25 1 98.62 93 SER A O 1
ATOM 714 N N . ALA A 1 94 ? -2.594 -7.652 -9.812 1 98.5 94 ALA A N 1
ATOM 715 C CA . ALA A 1 94 ? -1.636 -8.508 -10.508 1 98.5 94 ALA A CA 1
ATOM 716 C C . ALA A 1 94 ? -2.02 -8.688 -11.977 1 98.5 94 ALA A C 1
ATOM 718 O O . ALA A 1 94 ? -3.205 -8.688 -12.32 1 98.5 94 ALA A O 1
ATOM 719 N N . LYS A 1 95 ? -1.052 -8.734 -12.758 1 98.38 95 LYS A N 1
ATOM 720 C CA . LYS A 1 95 ? -1.284 -9.086 -14.156 1 98.38 95 LYS A CA 1
ATOM 721 C C . LYS A 1 95 ? -1.175 -10.594 -14.367 1 98.38 95 LYS A C 1
ATOM 723 O O . LYS A 1 95 ? -0.119 -11.188 -14.125 1 98.38 95 LYS A O 1
ATOM 728 N N . LEU A 1 96 ? -2.234 -11.195 -14.844 1 98.62 96 LEU A N 1
ATOM 729 C CA . LEU A 1 96 ? -2.277 -12.633 -15.07 1 98.62 96 LEU A CA 1
ATOM 730 C C . LEU A 1 96 ? -2.131 -12.953 -16.547 1 98.62 96 LEU A C 1
ATOM 732 O O . LEU A 1 96 ? -2.666 -12.242 -17.406 1 98.62 96 LEU A O 1
ATOM 736 N N . HIS A 1 97 ? -1.462 -13.945 -16.812 1 98.06 97 HIS A N 1
ATOM 737 C CA . HIS A 1 97 ? -1.278 -14.453 -18.172 1 98.06 97 HIS A CA 1
ATOM 738 C C . HIS A 1 97 ? -1.721 -15.906 -18.281 1 98.06 97 HIS A C 1
ATOM 740 O O . HIS A 1 97 ? -1.547 -16.688 -17.344 1 98.06 97 HIS A O 1
ATOM 746 N N . ARG A 1 98 ? -2.143 -16.234 -19.391 1 97.31 98 ARG A N 1
ATOM 747 C CA . ARG A 1 98 ? -2.586 -17.594 -19.656 1 97.31 98 ARG A CA 1
ATOM 748 C C . ARG A 1 98 ? -1.475 -18.594 -19.375 1 97.31 98 ARG A C 1
ATOM 750 O O . ARG A 1 98 ? -1.713 -19.625 -18.734 1 97.31 98 ARG A O 1
ATOM 757 N N . HIS A 1 99 ? -0.286 -18.328 -19.75 1 96.69 99 HIS A N 1
ATOM 758 C CA . HIS A 1 99 ? 0.798 -19.297 -19.719 1 96.69 99 HIS A CA 1
ATOM 759 C C . HIS A 1 99 ? 1.305 -19.516 -18.297 1 96.69 99 HIS A C 1
ATOM 761 O O . HIS A 1 99 ? 2.02 -20.484 -18.031 1 96.69 99 HIS A O 1
ATOM 767 N N . SER A 1 100 ? 0.921 -18.641 -17.344 1 97.5 100 SER A N 1
ATOM 768 C CA . SER A 1 100 ? 1.5 -18.781 -16.016 1 97.5 100 SER A CA 1
ATOM 769 C C . SER A 1 100 ? 0.417 -18.781 -14.938 1 97.5 100 SER A C 1
ATOM 771 O O . SER A 1 100 ? 0.712 -18.938 -13.75 1 97.5 100 SER A O 1
ATOM 773 N N . VAL A 1 101 ? -0.837 -18.625 -15.312 1 98.31 101 VAL A N 1
ATOM 774 C CA . VAL A 1 101 ? -1.92 -18.406 -14.352 1 98.31 101 VAL A CA 1
ATOM 775 C C . VAL A 1 101 ? -2.049 -19.625 -13.438 1 98.31 101 VAL A C 1
ATOM 777 O O . VAL A 1 101 ? -2.371 -19.484 -12.258 1 98.31 101 VAL A O 1
ATOM 780 N N . LEU A 1 102 ? -1.815 -20.797 -13.883 1 98.44 102 LEU A N 1
ATOM 781 C CA . LEU A 1 102 ? -1.963 -22 -13.055 1 98.44 102 LEU A CA 1
ATOM 782 C C . LEU A 1 102 ? -0.891 -22.031 -11.969 1 98.44 102 LEU A C 1
ATOM 784 O O . LEU A 1 102 ? -1.146 -22.5 -10.852 1 98.44 102 LEU A O 1
ATOM 788 N N . GLU A 1 103 ? 0.301 -21.562 -12.305 1 98.31 103 GLU A N 1
ATOM 789 C CA . GLU A 1 103 ? 1.356 -21.469 -11.297 1 98.31 103 GLU A CA 1
ATOM 790 C C . GLU A 1 103 ? 1.024 -20.422 -10.242 1 98.31 103 GLU A C 1
ATOM 792 O O . GLU A 1 103 ? 1.282 -20.625 -9.055 1 98.31 103 GLU A O 1
ATOM 797 N N . VAL A 1 104 ? 0.447 -19.281 -10.648 1 98.75 104 VAL A N 1
ATOM 798 C CA . VAL A 1 104 ? 0.018 -18.25 -9.711 1 98.75 104 VAL A CA 1
ATOM 799 C C . VAL A 1 104 ? -1.095 -18.797 -8.82 1 98.75 104 VAL A C 1
ATOM 801 O O . VAL A 1 104 ? -1.091 -18.578 -7.605 1 98.75 104 VAL A O 1
ATOM 804 N N . LEU A 1 105 ? -2.023 -19.562 -9.445 1 98.81 105 LEU A N 1
ATOM 805 C CA . LEU A 1 105 ? -3.115 -20.172 -8.703 1 98.81 105 LEU A CA 1
ATOM 806 C C . LEU A 1 105 ? -2.578 -21.125 -7.641 1 98.81 105 LEU A C 1
ATOM 808 O O . LEU A 1 105 ? -2.994 -21.078 -6.48 1 98.81 105 LEU A O 1
ATOM 812 N N . THR A 1 106 ? -1.669 -21.922 -7.992 1 98.5 106 THR A N 1
ATOM 813 C CA . THR A 1 106 ? -1.076 -22.891 -7.07 1 98.5 106 THR A CA 1
ATOM 814 C C . THR A 1 106 ? -0.382 -22.172 -5.914 1 98.5 106 THR A C 1
ATOM 816 O O . THR A 1 106 ? -0.562 -22.547 -4.75 1 98.5 106 THR A O 1
ATOM 819 N N . ALA A 1 107 ? 0.33 -21.125 -6.203 1 98.44 107 ALA A N 1
ATOM 820 C CA . ALA A 1 107 ? 0.991 -20.344 -5.168 1 98.44 107 ALA A CA 1
ATOM 821 C C . ALA A 1 107 ? -0.03 -19.688 -4.238 1 98.44 107 ALA A C 1
ATOM 823 O O . ALA A 1 107 ? 0.149 -19.672 -3.018 1 98.44 107 ALA A O 1
ATOM 824 N N . ALA A 1 108 ? -1.072 -19.125 -4.844 1 98.75 108 ALA A N 1
ATOM 825 C CA . ALA A 1 108 ? -2.117 -18.469 -4.055 1 98.75 108 ALA A CA 1
ATOM 826 C C . ALA A 1 108 ? -2.748 -19.453 -3.068 1 98.75 108 ALA A C 1
ATOM 828 O O . ALA A 1 108 ? -3.02 -19.094 -1.92 1 98.75 108 ALA A O 1
ATOM 829 N N . VAL A 1 109 ? -2.99 -20.672 -3.523 1 98.25 109 VAL A N 1
ATOM 830 C CA . VAL A 1 109 ? -3.561 -21.719 -2.668 1 98.25 109 VAL A CA 1
ATOM 831 C C . VAL A 1 109 ? -2.57 -22.078 -1.562 1 98.25 109 VAL A C 1
ATOM 833 O O . VAL A 1 109 ? -2.928 -22.094 -0.381 1 98.25 109 VAL A O 1
ATOM 836 N N . GLU A 1 110 ? -1.337 -22.266 -1.886 1 97.44 110 GLU A N 1
ATOM 837 C CA . GLU A 1 110 ? -0.308 -22.688 -0.938 1 97.44 110 GLU A CA 1
ATOM 838 C C . GLU A 1 110 ? -0.066 -21.609 0.121 1 97.44 110 GLU A C 1
ATOM 840 O O . GLU A 1 110 ? 0.173 -21.938 1.288 1 97.44 110 GLU A O 1
ATOM 845 N N . TYR A 1 111 ? -0.129 -20.375 -0.277 1 98.12 111 TYR A N 1
ATOM 846 C CA . TYR A 1 111 ? 0.173 -19.297 0.648 1 98.12 111 TYR A CA 1
ATOM 847 C C . TYR A 1 111 ? -1.093 -18.797 1.334 1 98.12 111 TYR A C 1
ATOM 849 O O . TYR A 1 111 ? -1.039 -17.875 2.16 1 98.12 111 TYR A O 1
ATOM 857 N N . GLY A 1 112 ? -2.229 -19.312 0.967 1 98 112 GLY A N 1
ATOM 858 C CA . GLY A 1 112 ? -3.484 -18.969 1.609 1 98 112 GLY A CA 1
ATOM 859 C C . GLY A 1 112 ? -4.008 -17.609 1.187 1 98 112 GLY A C 1
ATOM 860 O O . GLY A 1 112 ? -4.613 -16.891 1.987 1 98 112 GLY A O 1
ATOM 861 N N . LEU A 1 113 ? -3.768 -17.172 -0.013 1 98.5 113 LEU A N 1
ATOM 862 C CA . LEU A 1 113 ? -4.258 -15.914 -0.55 1 98.5 113 LEU A CA 1
ATOM 863 C C . LEU A 1 113 ? -5.613 -16.094 -1.226 1 98.5 113 LEU A C 1
ATOM 865 O O . LEU A 1 113 ? -5.695 -16.156 -2.455 1 98.5 113 LEU A O 1
ATOM 869 N N . GLU A 1 114 ? -6.605 -16.031 -0.506 1 98.12 114 GLU A N 1
ATOM 870 C CA . GLU A 1 114 ? -7.949 -16.391 -0.953 1 98.12 114 GLU A CA 1
ATOM 871 C C . GLU A 1 114 ? -8.414 -15.477 -2.082 1 98.12 114 GLU A C 1
ATOM 873 O O . GLU A 1 114 ? -9 -15.945 -3.064 1 98.12 114 GLU A O 1
ATOM 878 N N . GLU A 1 115 ? -8.203 -14.258 -1.884 1 98.5 115 GLU A N 1
ATOM 879 C CA . GLU A 1 115 ? -8.664 -13.32 -2.902 1 98.5 115 GLU A CA 1
ATOM 880 C C . GLU A 1 115 ? -7.949 -13.555 -4.23 1 98.5 115 GLU A C 1
ATOM 882 O O . GLU A 1 115 ? -8.586 -13.594 -5.285 1 98.5 115 GLU A O 1
ATOM 887 N N . LEU A 1 116 ? -6.672 -13.633 -4.199 1 98.75 116 LEU A N 1
ATOM 888 C CA . LEU A 1 116 ? -5.918 -13.883 -5.418 1 98.75 116 LEU A CA 1
ATOM 889 C C . LEU A 1 116 ? -6.316 -15.219 -6.043 1 98.75 116 LEU A C 1
ATOM 891 O O . LEU A 1 116 ? -6.406 -15.336 -7.266 1 98.75 116 LEU A O 1
ATOM 895 N N . ARG A 1 117 ? -6.547 -16.219 -5.191 1 98.75 117 ARG A N 1
ATOM 896 C CA . ARG A 1 117 ? -7.023 -17.516 -5.66 1 98.75 117 ARG A CA 1
ATOM 897 C C . ARG A 1 117 ? -8.297 -17.359 -6.484 1 98.75 117 ARG A C 1
ATOM 899 O O . ARG A 1 117 ? -8.398 -17.891 -7.594 1 98.75 117 ARG A O 1
ATOM 906 N N . GLU A 1 118 ? -9.195 -16.609 -5.992 1 98.69 118 GLU A N 1
ATOM 907 C CA . GLU A 1 118 ? -10.477 -16.438 -6.668 1 98.69 118 GLU A CA 1
ATOM 908 C C . GLU A 1 118 ? -10.297 -15.695 -7.992 1 98.69 118 GLU A C 1
ATOM 910 O O . GLU A 1 118 ? -10.922 -16.062 -9 1 98.69 118 GLU A O 1
ATOM 915 N N . LEU A 1 119 ? -9.469 -14.703 -7.965 1 98.75 119 LEU A N 1
ATOM 916 C CA . LEU A 1 119 ? -9.203 -13.938 -9.188 1 98.75 119 LEU A CA 1
ATOM 917 C C . LEU A 1 119 ? -8.562 -14.828 -10.25 1 98.75 119 LEU A C 1
ATOM 919 O O . LEU A 1 119 ? -8.922 -14.742 -11.43 1 98.75 119 LEU A O 1
ATOM 923 N N . CYS A 1 120 ? -7.641 -15.688 -9.859 1 98.75 120 CYS A N 1
ATOM 924 C CA . CYS A 1 120 ? -7.008 -16.609 -10.781 1 98.75 120 CYS A CA 1
ATOM 925 C C . CYS A 1 120 ? -8.023 -17.609 -11.352 1 98.75 120 CYS A C 1
ATOM 927 O O . CYS A 1 120 ? -8.008 -17.906 -12.547 1 98.75 120 CYS A O 1
ATOM 929 N N . LEU A 1 121 ? -8.922 -18.109 -10.5 1 98.56 121 LEU A N 1
ATOM 930 C CA . LEU A 1 121 ? -9.945 -19.062 -10.93 1 98.56 121 LEU A CA 1
ATOM 931 C C . LEU A 1 121 ? -10.844 -18.438 -11.992 1 98.56 121 LEU A C 1
ATOM 933 O O . LEU A 1 121 ? -11.125 -19.078 -13.016 1 98.56 121 LEU A O 1
ATOM 937 N N . GLN A 1 122 ? -11.203 -17.25 -11.758 1 98.12 122 GLN A N 1
ATOM 938 C CA . GLN A 1 122 ? -12.047 -16.547 -12.727 1 98.12 122 GLN A CA 1
ATOM 939 C C . GLN A 1 122 ? -11.328 -16.391 -14.07 1 98.12 122 GLN A C 1
ATOM 941 O O . GLN A 1 122 ? -11.938 -16.562 -15.125 1 98.12 122 GLN A O 1
ATOM 946 N N . PHE A 1 123 ? -10.133 -16.062 -13.992 1 98.19 123 PHE A N 1
ATOM 947 C CA . PHE A 1 123 ? -9.352 -15.875 -15.219 1 98.19 123 PHE A CA 1
ATOM 948 C C . PHE A 1 123 ? -9.156 -17.203 -15.945 1 98.19 123 PHE A C 1
ATOM 950 O O . PHE A 1 123 ? -9.352 -17.281 -17.156 1 98.19 123 PHE A O 1
ATOM 957 N N . VAL A 1 124 ? -8.805 -18.234 -15.219 1 97.75 124 VAL A N 1
ATOM 958 C CA . VAL A 1 124 ? -8.555 -19.547 -15.805 1 97.75 124 VAL A CA 1
ATOM 959 C C . VAL A 1 124 ? -9.805 -20.031 -16.516 1 97.75 124 VAL A C 1
ATOM 961 O O . VAL A 1 124 ? -9.727 -20.594 -17.625 1 97.75 124 VAL A O 1
ATOM 964 N N . MET A 1 125 ? -10.906 -19.781 -15.945 1 96.81 125 MET A N 1
ATOM 965 C CA . MET A 1 125 ? -12.172 -20.234 -16.516 1 96.81 125 MET A CA 1
ATOM 966 C C . MET A 1 125 ? -12.43 -19.562 -17.859 1 96.81 125 MET A C 1
ATOM 968 O O . MET A 1 125 ? -13.047 -20.156 -18.75 1 96.81 125 MET A O 1
ATOM 972 N N . LYS A 1 126 ? -11.945 -18.391 -17.984 1 95.56 126 LYS A N 1
ATOM 973 C CA . LYS A 1 126 ? -12.18 -17.625 -19.203 1 95.56 126 LYS A CA 1
ATOM 974 C C . LYS A 1 126 ? -11.211 -18.047 -20.312 1 95.56 126 LYS A C 1
ATOM 976 O O . LYS A 1 126 ? -11.531 -17.922 -21.484 1 95.56 126 LYS A O 1
ATOM 981 N N . VAL A 1 127 ? -10.094 -18.562 -19.906 1 96.06 127 VAL A N 1
ATOM 982 C CA . VAL A 1 127 ? -9.078 -18.781 -20.938 1 96.06 127 VAL A CA 1
ATOM 983 C C . VAL A 1 127 ? -8.867 -20.281 -21.125 1 96.06 127 VAL A C 1
ATOM 985 O O . VAL A 1 127 ? -7.93 -20.703 -21.812 1 96.06 127 VAL A O 1
ATOM 988 N N . LEU A 1 128 ? -9.68 -21.078 -20.547 1 95.88 128 LEU A N 1
ATOM 989 C CA . LEU A 1 128 ? -9.547 -22.531 -20.641 1 95.88 128 LEU A CA 1
ATOM 990 C C . LEU A 1 128 ? -9.586 -22.984 -22.094 1 95.88 128 LEU A C 1
ATOM 992 O O . LEU A 1 128 ? -10.43 -22.531 -22.875 1 95.88 128 LEU A O 1
ATOM 996 N N . ASP A 1 129 ? -8.648 -23.812 -22.438 1 95.62 129 ASP A N 1
ATOM 997 C CA . ASP A 1 129 ? -8.617 -24.438 -23.75 1 95.62 129 ASP A CA 1
ATOM 998 C C . ASP A 1 129 ? -8.016 -25.844 -23.672 1 95.62 129 ASP A C 1
ATOM 1000 O O . ASP A 1 129 ? -7.773 -26.359 -22.578 1 95.62 129 ASP A O 1
ATOM 1004 N N . VAL A 1 130 ? -7.719 -26.453 -24.828 1 95.25 130 VAL A N 1
ATOM 1005 C CA . VAL A 1 130 ? -7.34 -27.859 -24.891 1 95.25 130 VAL A CA 1
ATOM 1006 C C . VAL A 1 130 ? -5.945 -28.047 -24.297 1 95.25 130 VAL A C 1
ATOM 1008 O O . VAL A 1 130 ? -5.656 -29.094 -23.703 1 95.25 130 VAL A O 1
ATOM 1011 N N . GLU A 1 131 ? -5.203 -27.078 -24.328 1 95.5 131 GLU A N 1
ATOM 1012 C CA . GLU A 1 131 ? -3.832 -27.188 -23.844 1 95.5 131 GLU A CA 1
ATOM 1013 C C . GLU A 1 131 ? -3.77 -27 -22.328 1 95.5 131 GLU A C 1
ATOM 1015 O O . GLU A 1 131 ? -2.957 -27.625 -21.656 1 95.5 131 GLU A O 1
ATOM 1020 N N . LEU A 1 132 ? -4.723 -26.219 -21.766 1 96.44 132 LEU A N 1
ATOM 1021 C CA . LEU A 1 132 ? -4.68 -25.781 -20.375 1 96.44 132 LEU A CA 1
ATOM 1022 C C . LEU A 1 132 ? -5.512 -26.703 -19.484 1 96.44 132 LEU A C 1
ATOM 1024 O O . LEU A 1 132 ? -5.238 -26.844 -18.297 1 96.44 132 LEU A O 1
ATOM 1028 N N . VAL A 1 133 ? -6.457 -27.375 -20.078 1 97.81 133 VAL A N 1
ATOM 1029 C CA . VAL A 1 133 ? -7.547 -28.016 -19.359 1 97.81 133 VAL A CA 1
ATOM 1030 C C . VAL A 1 133 ? -7.004 -29.172 -18.531 1 97.81 133 VAL A C 1
ATOM 1032 O O . VAL A 1 133 ? -7.441 -29.406 -17.391 1 97.81 133 VAL A O 1
ATOM 1035 N N . CYS A 1 134 ? -6.066 -29.906 -19.047 1 97 134 CYS A N 1
ATOM 1036 C CA . CYS A 1 134 ? -5.562 -31.078 -18.328 1 97 134 CYS A CA 1
ATOM 1037 C C . CYS A 1 134 ? -4.816 -30.656 -17.062 1 97 134 CYS A C 1
ATOM 1039 O O . CYS A 1 134 ? -5.055 -31.219 -15.984 1 97 134 CYS A O 1
ATOM 1041 N N . GLU A 1 135 ? -3.945 -29.734 -17.234 1 98 135 GLU A N 1
ATOM 1042 C CA . GLU A 1 135 ? -3.203 -29.234 -16.078 1 98 135 GLU A CA 1
ATOM 1043 C C . GLU A 1 135 ? -4.133 -28.578 -15.07 1 98 135 GLU A C 1
ATOM 1045 O O . GLU A 1 135 ? -3.98 -28.781 -13.859 1 98 135 GLU A O 1
ATOM 1050 N N . ALA A 1 136 ? -5.047 -27.844 -15.555 1 98.62 136 ALA A N 1
ATOM 1051 C CA . ALA A 1 136 ? -6.023 -27.172 -14.695 1 98.62 136 ALA A CA 1
ATOM 1052 C C . ALA A 1 136 ? -6.832 -28.188 -13.898 1 98.62 136 ALA A C 1
ATOM 1054 O O . ALA A 1 136 ? -7.074 -28 -12.703 1 98.62 136 ALA A O 1
ATOM 1055 N N . LEU A 1 137 ? -7.242 -29.219 -14.555 1 98.44 137 LEU A N 1
ATOM 1056 C CA . LEU A 1 137 ? -8 -30.266 -13.883 1 98.44 137 LEU A CA 1
ATOM 1057 C C . LEU A 1 137 ? -7.176 -30.922 -12.773 1 98.44 137 LEU A C 1
ATOM 1059 O O . LEU A 1 137 ? -7.68 -31.156 -11.672 1 98.44 137 LEU A O 1
ATOM 1063 N N . GLN A 1 138 ? -5.938 -31.203 -13.078 1 98.12 138 GLN A N 1
ATOM 1064 C CA . GLN A 1 138 ? -5.051 -31.797 -12.078 1 98.12 138 GLN A CA 1
ATOM 1065 C C . GLN A 1 138 ? -4.945 -30.922 -10.844 1 98.12 138 GLN A C 1
ATOM 1067 O O . GLN A 1 138 ? -5.008 -31.406 -9.711 1 98.12 138 GLN A O 1
ATOM 1072 N N . ILE A 1 139 ? -4.777 -29.656 -11.016 1 98.12 139 ILE A N 1
ATOM 1073 C CA . ILE A 1 139 ? -4.668 -28.688 -9.914 1 98.12 139 ILE A CA 1
ATOM 1074 C C . ILE A 1 139 ? -5.984 -28.641 -9.148 1 98.12 139 ILE A C 1
ATOM 1076 O O . ILE A 1 139 ? -5.992 -28.625 -7.914 1 98.12 139 ILE A O 1
ATOM 1080 N N . ALA A 1 140 ? -7.062 -28.625 -9.844 1 98.44 140 ALA A N 1
ATOM 1081 C CA . ALA A 1 140 ? -8.391 -28.562 -9.234 1 98.44 140 ALA A CA 1
ATOM 1082 C C . ALA A 1 140 ? -8.625 -29.75 -8.312 1 98.44 140 ALA A C 1
ATOM 1084 O O . ALA A 1 140 ? -9.141 -29.594 -7.207 1 98.44 140 ALA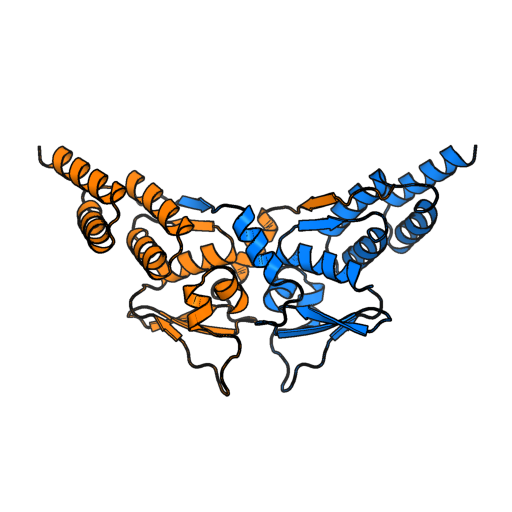 A O 1
ATOM 1085 N N . VAL A 1 141 ? -8.211 -30.891 -8.773 1 97.94 141 VAL A N 1
ATOM 1086 C CA . VAL A 1 141 ? -8.391 -32.125 -7.988 1 97.94 141 VAL A CA 1
ATOM 1087 C C . VAL A 1 141 ? -7.445 -32.094 -6.789 1 97.94 141 VAL A C 1
ATOM 1089 O O . VAL A 1 141 ? -7.855 -32.406 -5.664 1 97.94 141 VAL A O 1
ATOM 1092 N N . SER A 1 142 ? -6.211 -31.719 -6.984 1 97.69 142 SER A N 1
ATOM 1093 C CA . SER A 1 142 ? -5.176 -31.734 -5.953 1 97.69 142 SER A CA 1
ATOM 1094 C C . SER A 1 142 ? -5.535 -30.812 -4.797 1 97.69 142 SER A C 1
ATOM 1096 O O . SER A 1 142 ? -5.258 -31.125 -3.637 1 97.69 142 SER A O 1
ATOM 1098 N N . PHE A 1 143 ? -6.219 -29.672 -5.125 1 97.75 143 PHE A N 1
ATOM 1099 C CA . PHE A 1 143 ? -6.453 -28.688 -4.082 1 97.75 143 PHE A CA 1
ATOM 1100 C C . PHE A 1 143 ? -7.938 -28.562 -3.773 1 97.75 143 PHE A C 1
ATOM 1102 O O . PHE A 1 143 ? -8.352 -27.672 -3.018 1 97.75 143 PHE A O 1
ATOM 1109 N N . GLY A 1 144 ? -8.719 -29.375 -4.352 1 97.44 144 GLY A N 1
ATOM 1110 C CA . GLY A 1 144 ? -10.148 -29.375 -4.074 1 97.44 144 GLY A CA 1
ATOM 1111 C C . GLY A 1 144 ? -10.859 -28.125 -4.551 1 97.44 144 GLY A C 1
ATOM 1112 O O . GLY A 1 144 ? -11.633 -27.516 -3.809 1 97.44 144 GLY A O 1
ATOM 1113 N N . LEU A 1 145 ? -10.539 -27.672 -5.789 1 98.19 145 LEU A N 1
ATOM 1114 C CA . LEU A 1 145 ? -11.188 -26.516 -6.391 1 98.19 145 LEU A CA 1
ATOM 1115 C C . LEU A 1 145 ? -12.414 -26.938 -7.203 1 98.19 145 LEU A C 1
ATOM 1117 O O . LEU A 1 145 ? -12.328 -27.109 -8.422 1 98.19 145 LEU A O 1
ATOM 1121 N N . GLY A 1 146 ? -13.516 -27 -6.59 1 97.44 146 GLY A N 1
ATOM 1122 C CA . GLY A 1 146 ? -14.742 -27.562 -7.137 1 97.44 146 GLY A CA 1
ATOM 1123 C C . GLY A 1 146 ? -15.18 -26.891 -8.43 1 97.44 146 GLY A C 1
ATOM 1124 O O . GLY A 1 146 ? -15.367 -27.562 -9.445 1 97.44 146 GLY A O 1
ATOM 1125 N N . PRO A 1 147 ? -15.359 -25.656 -8.375 1 97.38 147 PRO A N 1
ATOM 1126 C CA . PRO A 1 147 ? -15.836 -24.969 -9.57 1 97.38 147 PRO A CA 1
ATOM 1127 C C . PRO A 1 147 ? -14.922 -25.172 -10.781 1 97.38 147 PRO A C 1
ATOM 1129 O O . PRO A 1 147 ? -15.398 -25.375 -11.898 1 97.38 147 PRO A O 1
ATOM 1132 N N . LEU A 1 148 ? -13.633 -25.094 -10.539 1 98.31 148 LEU A N 1
ATOM 1133 C CA . LEU A 1 148 ? -12.688 -25.297 -11.633 1 98.31 148 LEU A CA 1
ATOM 1134 C C . LEU A 1 148 ? -12.75 -26.75 -12.133 1 98.31 148 LEU A C 1
ATOM 1136 O O . LEU A 1 148 ? -12.695 -26.984 -13.336 1 98.31 148 LEU A O 1
ATOM 1140 N N . GLN A 1 149 ? -12.875 -27.688 -11.242 1 98.38 149 GLN A N 1
ATOM 1141 C CA . GLN A 1 149 ? -12.992 -29.094 -11.609 1 98.38 149 GLN A CA 1
ATOM 1142 C C . GLN A 1 149 ? -14.195 -29.328 -12.508 1 98.38 149 GLN A C 1
ATOM 1144 O O . GLN A 1 149 ? -14.086 -29.969 -13.555 1 98.38 149 GLN A O 1
ATOM 1149 N N . GLU A 1 150 ? -15.242 -28.766 -12.094 1 98.06 150 GLU A N 1
ATOM 1150 C CA . GLU A 1 150 ? -16.469 -28.922 -12.859 1 98.06 150 GLU A CA 1
ATOM 1151 C C . GLU A 1 150 ? -16.344 -28.312 -14.25 1 98.06 150 GLU A C 1
ATOM 1153 O O . GLU A 1 150 ? -16.781 -28.906 -15.234 1 98.06 150 GLU A O 1
ATOM 1158 N N . ARG A 1 151 ? -15.805 -27.188 -14.281 1 97.5 151 ARG A N 1
ATOM 1159 C CA . ARG A 1 151 ? -15.641 -26.516 -15.57 1 97.5 151 ARG A CA 1
ATOM 1160 C C . ARG A 1 151 ? -14.727 -27.312 -16.484 1 97.5 151 ARG A C 1
ATOM 1162 O O . ARG A 1 151 ? -14.969 -27.391 -17.688 1 97.5 151 ARG A O 1
ATOM 1169 N N . CYS A 1 152 ? -13.68 -27.812 -16.016 1 97.81 152 CYS A N 1
ATOM 1170 C CA . CYS A 1 152 ? -12.734 -28.594 -16.812 1 97.81 152 CYS A CA 1
ATOM 1171 C C . CYS A 1 152 ? -13.406 -29.844 -17.359 1 97.81 152 CYS A C 1
ATOM 1173 O O . CYS A 1 152 ? -13.219 -30.188 -18.531 1 97.81 152 CYS A O 1
ATOM 1175 N N . VAL A 1 153 ? -14.164 -30.547 -16.562 1 97.25 153 VAL A N 1
ATOM 1176 C CA . VAL A 1 153 ? -14.852 -31.766 -16.969 1 97.25 153 VAL A CA 1
ATOM 1177 C C . VAL A 1 153 ? -15.844 -31.438 -18.094 1 97.25 153 VAL A C 1
ATOM 1179 O O . VAL A 1 153 ? -15.891 -32.125 -19.109 1 97.25 153 VAL A O 1
ATOM 1182 N N . ALA A 1 154 ? -16.547 -30.375 -17.844 1 96.75 154 ALA A N 1
ATOM 1183 C CA . ALA A 1 154 ? -17.5 -29.953 -18.859 1 96.75 154 ALA A CA 1
ATOM 1184 C C . ALA A 1 154 ? -16.797 -29.625 -20.172 1 96.75 154 ALA A C 1
ATOM 1186 O O . ALA A 1 154 ? -17.297 -29.969 -21.25 1 96.75 154 ALA A O 1
ATOM 1187 N N . PHE A 1 155 ? -15.719 -29 -20.094 1 96.44 155 PHE A N 1
ATOM 1188 C CA . PHE A 1 155 ? -14.945 -28.625 -21.266 1 96.44 155 PHE A CA 1
ATOM 1189 C C . PHE A 1 155 ? -14.469 -29.859 -22.031 1 96.44 155 PHE A C 1
ATOM 1191 O O . PHE A 1 155 ? -14.578 -29.922 -23.25 1 96.44 155 PHE A O 1
ATOM 1198 N N . ILE A 1 156 ? -13.93 -30.797 -21.328 1 95.5 156 ILE A N 1
ATOM 1199 C CA . ILE A 1 156 ? -13.398 -32.031 -21.906 1 95.5 156 ILE A CA 1
ATOM 1200 C C . ILE A 1 156 ? -14.531 -32.812 -22.594 1 95.5 156 ILE A C 1
ATOM 1202 O O . ILE A 1 156 ? -14.359 -33.312 -23.688 1 95.5 156 ILE A O 1
ATOM 1206 N N . GLU A 1 157 ? -15.656 -32.812 -21.938 1 94.38 157 GLU A N 1
ATOM 1207 C CA . GLU A 1 157 ? -16.812 -33.531 -22.484 1 94.38 157 GLU A CA 1
ATOM 1208 C C . GLU A 1 157 ? -17.297 -32.875 -23.766 1 94.38 157 GLU A C 1
ATOM 1210 O O . GLU A 1 157 ? -17.703 -33.562 -24.703 1 94.38 157 GLU A O 1
ATOM 1215 N N . ALA A 1 158 ? -17.25 -31.641 -23.828 1 93.06 158 ALA A N 1
ATOM 1216 C CA . ALA A 1 158 ? -17.719 -30.906 -25 1 93.06 158 ALA A CA 1
ATOM 1217 C C . ALA A 1 158 ? -16.766 -31.062 -26.188 1 93.06 158 ALA A C 1
ATOM 1219 O O . ALA A 1 158 ? -17.188 -30.984 -27.344 1 93.06 158 ALA A O 1
ATOM 1220 N N . HIS A 1 159 ? -15.562 -31.25 -25.984 1 88.88 159 HIS A N 1
ATOM 1221 C CA . HIS A 1 159 ? -14.57 -31.344 -27.047 1 88.88 159 HIS A CA 1
ATOM 1222 C C . HIS A 1 159 ? -14.266 -32.812 -27.375 1 88.88 159 HIS A C 1
ATOM 1224 O O . HIS A 1 159 ? -13.523 -33.094 -28.312 1 88.88 159 HIS A O 1
ATOM 1230 N N . SER A 1 160 ? -14.547 -33.812 -26.531 1 81.75 160 SER A N 1
ATOM 1231 C CA . SER A 1 160 ? -14.391 -35.219 -26.844 1 81.75 160 SER A CA 1
ATOM 1232 C C . SER A 1 160 ? -15.422 -35.688 -27.859 1 81.75 160 SER A C 1
ATOM 1234 O O . SER A 1 160 ? -15.242 -36.719 -28.516 1 81.75 160 SER A O 1
ATOM 1236 N N . GLN A 1 161 ? -16.484 -34.875 -28.172 1 59.41 161 GLN A N 1
ATOM 1237 C CA . GLN A 1 161 ? -17.406 -35.281 -29.234 1 59.41 161 GLN A CA 1
ATOM 1238 C C . GLN A 1 161 ? -16.938 -34.781 -30.594 1 59.41 161 GLN A C 1
ATOM 1240 O O . GLN A 1 161 ? -16.266 -33.75 -30.688 1 59.41 161 GLN A O 1
ATOM 1245 N N . MET B 1 1 ? -2.037 -16.625 -31.094 1 47.44 1 MET B N 1
ATOM 1246 C CA . MET B 1 1 ? -2.121 -15.234 -30.672 1 47.44 1 MET B CA 1
ATOM 1247 C C . MET B 1 1 ? -2.141 -15.125 -29.156 1 47.44 1 MET B C 1
ATOM 1249 O O . MET B 1 1 ? -2.953 -15.773 -28.5 1 47.44 1 MET B O 1
ATOM 1253 N N . GLU B 1 2 ? -1.11 -14.672 -28.578 1 61.66 2 GLU B N 1
ATOM 1254 C CA . GLU B 1 2 ? -0.979 -14.789 -27.125 1 61.66 2 GLU B CA 1
ATOM 1255 C C . GLU B 1 2 ? -2.031 -13.953 -26.406 1 61.66 2 GLU B C 1
ATOM 1257 O O . GLU B 1 2 ? -2.283 -12.805 -26.781 1 61.66 2 GLU B O 1
ATOM 1262 N N . THR B 1 3 ? -3.014 -14.539 -25.938 1 74.38 3 THR B N 1
ATOM 1263 C CA . THR B 1 3 ? -4.055 -13.883 -25.156 1 74.38 3 THR B CA 1
ATOM 1264 C C . THR B 1 3 ? -3.451 -12.844 -24.203 1 74.38 3 THR B C 1
ATOM 1266 O O . THR B 1 3 ? -2.527 -13.156 -23.453 1 74.38 3 THR B O 1
ATOM 1269 N N . PRO B 1 4 ? -3.818 -11.664 -24.5 1 85.25 4 PRO B N 1
ATOM 1270 C CA . PRO B 1 4 ? -3.262 -10.602 -23.656 1 85.25 4 PRO B CA 1
ATOM 1271 C C . PRO B 1 4 ? -3.492 -10.859 -22.172 1 85.25 4 PRO B C 1
ATOM 1273 O O . PRO B 1 4 ? -4.461 -11.523 -21.797 1 85.25 4 PRO B O 1
ATOM 1276 N N . GLY B 1 5 ? -2.521 -10.508 -21.359 1 93.31 5 GLY B N 1
ATOM 1277 C CA . GLY B 1 5 ? -2.68 -10.586 -19.922 1 93.31 5 GLY B CA 1
ATOM 1278 C C . GLY B 1 5 ? -3.84 -9.758 -19.391 1 93.31 5 GLY B C 1
ATOM 1279 O O . GLY B 1 5 ? -4.379 -8.914 -20.109 1 93.31 5 GLY B O 1
ATOM 1280 N N . LEU B 1 6 ? -4.34 -10.125 -18.25 1 97.31 6 LEU B N 1
ATOM 1281 C CA . LEU B 1 6 ? -5.438 -9.43 -17.594 1 97.31 6 LEU B CA 1
ATOM 1282 C C . LEU B 1 6 ? -5.004 -8.906 -16.219 1 97.31 6 LEU B C 1
ATOM 1284 O O . LEU B 1 6 ? -4.457 -9.656 -15.406 1 97.31 6 LEU B O 1
ATOM 1288 N N . VAL B 1 7 ? -5.258 -7.605 -16.078 1 98.06 7 VAL B N 1
ATOM 1289 C CA . VAL B 1 7 ? -5.008 -7.047 -14.75 1 98.06 7 VAL B CA 1
ATOM 1290 C C . VAL B 1 7 ? -6.215 -7.289 -13.852 1 98.06 7 VAL B C 1
ATOM 1292 O O . VAL B 1 7 ? -7.344 -6.961 -14.219 1 98.06 7 VAL B O 1
ATOM 1295 N N . VAL B 1 8 ? -5.965 -7.887 -12.719 1 98.38 8 VAL B N 1
ATOM 1296 C CA . VAL B 1 8 ? -7.027 -8.148 -11.75 1 98.38 8 VAL B CA 1
ATOM 1297 C C . VAL B 1 8 ? -6.781 -7.34 -10.484 1 98.38 8 VAL B C 1
ATOM 1299 O O . VAL B 1 8 ? -5.652 -6.922 -10.211 1 98.38 8 VAL B O 1
ATOM 1302 N N . HIS B 1 9 ? -7.832 -7.09 -9.734 1 98.31 9 HIS B N 1
ATOM 1303 C CA . HIS B 1 9 ? -7.754 -6.258 -8.539 1 98.31 9 HIS B CA 1
ATOM 1304 C C . HIS B 1 9 ? -8.461 -6.922 -7.363 1 98.31 9 HIS B C 1
ATOM 1306 O O . HIS B 1 9 ? -9.531 -7.512 -7.523 1 98.31 9 HIS B O 1
ATOM 1312 N N . GLY B 1 10 ? -7.867 -6.844 -6.238 1 98.25 10 GLY B N 1
ATOM 1313 C CA . GLY B 1 10 ? -8.516 -7.262 -5.004 1 98.25 10 GLY B CA 1
ATOM 1314 C C . GLY B 1 10 ? -9.406 -6.191 -4.41 1 98.25 10 GLY B C 1
ATOM 1315 O O . GLY B 1 10 ? -9.547 -5.105 -4.977 1 98.25 10 GLY B O 1
ATOM 1316 N N . GLU B 1 11 ? -10.008 -6.566 -3.33 1 97.62 11 GLU B N 1
ATOM 1317 C CA . GLU B 1 11 ? -10.844 -5.609 -2.613 1 97.62 11 GLU B CA 1
ATOM 1318 C C . GLU B 1 11 ? -10 -4.539 -1.931 1 97.62 11 GLU B C 1
ATOM 1320 O O . GLU B 1 11 ? -8.984 -4.844 -1.307 1 97.62 11 GLU B O 1
ATOM 1325 N N . ALA B 1 12 ? -10.469 -3.375 -1.938 1 96.62 12 ALA B N 1
ATOM 1326 C CA . ALA B 1 12 ? -9.711 -2.223 -1.449 1 96.62 12 ALA B CA 1
ATOM 1327 C C . ALA B 1 12 ? -9.664 -2.205 0.076 1 96.62 12 ALA B C 1
ATOM 1329 O O . ALA B 1 12 ? -8.641 -1.857 0.667 1 96.62 12 ALA B O 1
ATOM 1330 N N . ALA B 1 13 ? -10.695 -2.6 0.721 1 96.69 13 ALA B N 1
ATOM 1331 C CA . ALA B 1 13 ? -10.844 -2.391 2.158 1 96.69 13 ALA B CA 1
ATOM 1332 C C . ALA B 1 13 ? -9.852 -3.244 2.943 1 96.69 13 ALA B C 1
ATOM 1334 O O . ALA B 1 13 ? -9.109 -2.732 3.785 1 96.69 13 ALA B O 1
ATOM 1335 N N . PRO B 1 14 ? -9.797 -4.566 2.65 1 97.75 14 PRO B N 1
ATOM 1336 C CA . PRO B 1 14 ? -8.805 -5.359 3.383 1 97.75 14 PRO B CA 1
ATOM 1337 C C . PRO B 1 14 ? -7.375 -4.914 3.104 1 97.75 14 PRO B C 1
ATOM 1339 O O . PRO B 1 14 ? -6.523 -4.961 3.998 1 97.75 14 PRO B O 1
ATOM 1342 N N . PHE B 1 15 ? -7.152 -4.461 1.924 1 98.38 15 PHE B N 1
ATOM 1343 C CA . PHE B 1 15 ? -5.824 -3.986 1.55 1 98.38 15 PHE B CA 1
ATOM 1344 C C . PHE B 1 15 ? -5.445 -2.748 2.354 1 98.38 15 PHE B C 1
ATOM 1346 O O . PHE B 1 15 ? -4.363 -2.691 2.943 1 98.38 15 PHE B O 1
ATOM 1353 N N . SER B 1 16 ? -6.32 -1.791 2.371 1 98.12 16 SER B N 1
ATOM 1354 C CA . SER B 1 16 ? -6.094 -0.558 3.119 1 98.12 16 SER B CA 1
ATOM 1355 C C . SER B 1 16 ? -5.91 -0.839 4.605 1 98.12 16 SER B C 1
ATOM 1357 O O . SER B 1 16 ? -5.055 -0.238 5.258 1 98.12 16 SER B O 1
ATOM 1359 N N . THR B 1 17 ? -6.691 -1.767 5.109 1 98.25 17 THR B N 1
ATOM 1360 C CA . THR B 1 17 ? -6.617 -2.119 6.523 1 98.25 17 THR B CA 1
ATOM 1361 C C . THR B 1 17 ? -5.254 -2.721 6.855 1 98.25 17 THR B C 1
ATOM 1363 O O . THR B 1 17 ? -4.664 -2.396 7.891 1 98.25 17 THR B O 1
ATOM 1366 N N . ALA B 1 18 ? -4.809 -3.555 6.008 1 98.38 18 ALA B N 1
ATOM 1367 C CA . ALA B 1 18 ? -3.508 -4.184 6.219 1 98.38 18 ALA B CA 1
ATOM 1368 C C . ALA B 1 18 ? -2.393 -3.141 6.246 1 98.38 18 ALA B C 1
ATOM 1370 O O . ALA B 1 18 ? -1.561 -3.135 7.156 1 98.38 18 ALA B O 1
ATOM 1371 N N . LEU B 1 19 ? -2.4 -2.273 5.27 1 98.5 19 LEU B N 1
ATOM 1372 C CA . LEU B 1 19 ? -1.363 -1.248 5.219 1 98.5 19 LEU B CA 1
ATOM 1373 C C . LEU B 1 19 ? -1.475 -0.305 6.414 1 98.5 19 LEU B C 1
ATOM 1375 O O . LEU B 1 19 ? -0.459 0.134 6.961 1 98.5 19 LEU B O 1
ATOM 1379 N N . ARG B 1 20 ? -2.691 -0.006 6.812 1 98.5 20 ARG B N 1
ATOM 1380 C CA . ARG B 1 20 ? -2.926 0.878 7.949 1 98.5 20 ARG B CA 1
ATOM 1381 C C . ARG B 1 20 ? -2.348 0.287 9.227 1 98.5 20 ARG B C 1
ATOM 1383 O O . ARG B 1 20 ? -1.873 1.021 10.102 1 98.5 20 ARG B O 1
ATOM 1390 N N . SER B 1 21 ? -2.322 -1.009 9.289 1 98.31 21 SER B N 1
ATOM 1391 C CA . SER B 1 21 ? -1.827 -1.678 10.492 1 98.31 21 SER B CA 1
ATOM 1392 C C . SER B 1 21 ? -0.332 -1.441 10.68 1 98.31 21 SER B C 1
ATOM 1394 O O . SER B 1 21 ? 0.203 -1.649 11.766 1 98.31 21 SER B O 1
ATOM 1396 N N . LEU B 1 22 ? 0.322 -0.983 9.656 1 98.19 22 LEU B N 1
ATOM 1397 C CA . LEU B 1 22 ? 1.762 -0.755 9.719 1 98.19 22 LEU B CA 1
ATOM 1398 C C . LEU B 1 22 ? 2.07 0.608 10.328 1 98.19 22 LEU B C 1
ATOM 1400 O O . LEU B 1 22 ? 3.189 0.848 10.789 1 98.19 22 LEU B O 1
ATOM 1404 N N . VAL B 1 23 ? 1.102 1.472 10.273 1 98.56 23 VAL B N 1
ATOM 1405 C CA . VAL B 1 23 ? 1.313 2.84 10.734 1 98.56 23 VAL B CA 1
ATOM 1406 C C . VAL B 1 23 ? 1.653 2.838 12.219 1 98.56 23 VAL B C 1
ATOM 1408 O O . VAL B 1 23 ? 0.867 2.359 13.039 1 98.56 23 VAL B O 1
ATOM 1411 N N . ASN B 1 24 ? 2.816 3.348 12.477 1 98.25 24 ASN B N 1
ATOM 1412 C CA . ASN B 1 24 ? 3.328 3.467 13.836 1 98.25 24 ASN B CA 1
ATOM 1413 C C . ASN B 1 24 ? 3.381 2.111 14.539 1 98.25 24 ASN B C 1
ATOM 1415 O O . ASN B 1 24 ? 3.072 2.008 15.727 1 98.25 24 ASN B O 1
ATOM 1419 N N . ASN B 1 25 ? 3.617 1.091 13.844 1 96.31 25 ASN B N 1
ATOM 1420 C CA . ASN B 1 25 ? 3.807 -0.271 14.328 1 96.31 25 ASN B CA 1
ATOM 1421 C C . ASN B 1 25 ? 5.289 -0.631 14.422 1 96.31 25 ASN B C 1
ATOM 1423 O O . ASN B 1 25 ? 6.008 -0.571 13.43 1 96.31 25 ASN B O 1
ATOM 1427 N N . PRO B 1 26 ? 5.766 -0.937 15.555 1 94.31 26 PRO B N 1
ATOM 1428 C CA . PRO B 1 26 ? 7.188 -1.261 15.688 1 94.31 26 PRO B CA 1
ATOM 1429 C C . PRO B 1 26 ? 7.574 -2.545 14.961 1 94.31 26 PRO B C 1
ATOM 1431 O O . PRO B 1 26 ? 8.742 -2.738 14.625 1 94.31 26 PRO B O 1
ATOM 1434 N N . LEU B 1 27 ? 6.59 -3.373 14.711 1 91.62 27 LEU B N 1
ATOM 1435 C CA . LEU B 1 27 ? 6.863 -4.629 14.023 1 91.62 27 LEU B CA 1
ATOM 1436 C C . LEU B 1 27 ? 7.352 -4.375 12.602 1 91.62 27 LEU B C 1
ATOM 1438 O O . LEU B 1 27 ? 6.707 -3.652 11.836 1 91.62 27 LEU B O 1
ATOM 1442 N N . TYR B 1 28 ? 8.531 -4.809 12.203 1 91.12 28 TYR B N 1
ATOM 1443 C CA . TYR B 1 28 ? 9.18 -4.73 10.898 1 91.12 28 TYR B CA 1
ATOM 1444 C C . TYR B 1 28 ? 9.602 -3.299 10.586 1 91.12 28 TYR B C 1
ATOM 1446 O O . TYR B 1 28 ? 10.023 -3.002 9.469 1 91.12 28 TYR B O 1
ATOM 1454 N N . SER B 1 29 ? 9.352 -2.375 11.531 1 93.69 29 SER B N 1
ATOM 1455 C CA . SER B 1 29 ? 9.773 -1.001 11.289 1 93.69 29 SER B CA 1
ATOM 1456 C C . SER B 1 29 ? 11.297 -0.896 11.219 1 93.69 29 SER B C 1
ATOM 1458 O O . SER B 1 29 ? 12.008 -1.667 11.867 1 93.69 29 SER B O 1
ATOM 1460 N N . ASP B 1 30 ? 11.758 0.02 10.438 1 91.88 30 ASP B N 1
ATOM 1461 C CA . ASP B 1 30 ? 13.203 0.158 10.32 1 91.88 30 ASP B CA 1
ATOM 1462 C C . ASP B 1 30 ? 13.633 1.617 10.461 1 91.88 30 ASP B C 1
ATOM 1464 O O . ASP B 1 30 ? 14.773 1.965 10.172 1 91.88 30 ASP B O 1
ATOM 1468 N N . VAL B 1 31 ? 12.758 2.502 10.891 1 93.81 31 VAL B N 1
ATOM 1469 C CA . VAL B 1 31 ? 13.078 3.887 11.219 1 93.81 31 VAL B CA 1
ATOM 1470 C C . VAL B 1 31 ? 12.195 4.371 12.367 1 93.81 31 VAL B C 1
ATOM 1472 O O . VAL B 1 31 ? 11.031 3.984 12.469 1 93.81 31 VAL B O 1
ATOM 1475 N N . ARG B 1 32 ? 12.734 5.098 13.18 1 95.69 32 ARG B N 1
ATOM 1476 C CA . ARG B 1 32 ? 12.047 5.707 14.312 1 95.69 32 ARG B CA 1
ATOM 1477 C C . ARG B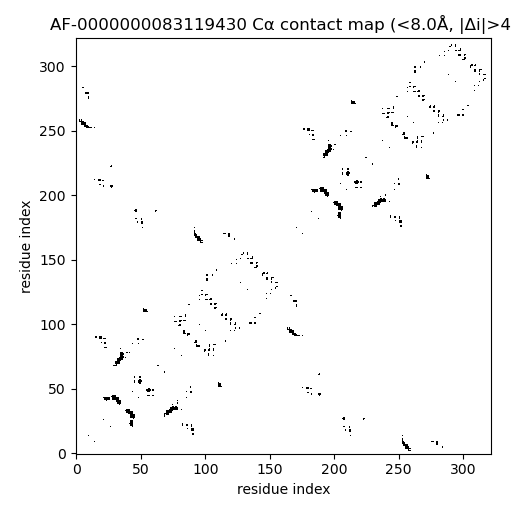 1 32 ? 12.164 7.227 14.273 1 95.69 32 ARG B C 1
ATOM 1479 O O . ARG B 1 32 ? 13.266 7.766 14.117 1 95.69 32 ARG B O 1
ATOM 1486 N N . PHE B 1 33 ? 11.102 7.855 14.438 1 96.94 33 PHE B N 1
ATOM 1487 C CA . PHE B 1 33 ? 11.078 9.312 14.492 1 96.94 33 PHE B CA 1
ATOM 1488 C C . PHE B 1 33 ? 10.805 9.797 15.914 1 96.94 33 PHE B C 1
ATOM 1490 O O . PHE B 1 33 ? 10.133 9.117 16.688 1 96.94 33 PHE B O 1
ATOM 1497 N N . VAL B 1 34 ? 11.352 10.867 16.219 1 97.56 34 VAL B N 1
ATOM 1498 C CA . VAL B 1 34 ? 10.969 11.641 17.391 1 97.56 34 VAL B CA 1
ATOM 1499 C C . VAL B 1 34 ? 10.273 12.93 16.953 1 97.56 34 VAL B C 1
ATOM 1501 O O . VAL B 1 34 ? 10.898 13.797 16.344 1 97.56 34 VAL B O 1
ATOM 1504 N N . VAL B 1 35 ? 9.023 13.023 17.281 1 96.94 35 VAL B N 1
ATOM 1505 C CA . VAL B 1 35 ? 8.164 14.016 16.625 1 96.94 35 VAL B CA 1
ATOM 1506 C C . VAL B 1 35 ? 7.625 14.992 17.672 1 96.94 35 VAL B C 1
ATOM 1508 O O . VAL B 1 35 ? 7.266 14.594 18.781 1 96.94 35 VAL B O 1
ATOM 1511 N N . GLY B 1 36 ? 7.574 16.25 17.328 1 94.88 36 GLY B N 1
ATOM 1512 C CA . GLY B 1 36 ? 6.938 17.297 18.125 1 94.88 36 GLY B CA 1
ATOM 1513 C C . GLY B 1 36 ? 7.762 17.719 19.328 1 94.88 36 GLY B C 1
ATOM 1514 O O . GLY B 1 36 ? 8.891 17.25 19.5 1 94.88 36 GLY B O 1
ATOM 1515 N N . GLN B 1 37 ? 7.102 18.562 20.047 1 90.81 37 GLN B N 1
ATOM 1516 C CA . GLN B 1 37 ? 7.723 19.078 21.25 1 90.81 37 GLN B CA 1
ATOM 1517 C C . GLN B 1 37 ? 7.73 18.047 22.375 1 90.81 37 GLN B C 1
ATOM 1519 O O . GLN B 1 37 ? 8.648 18.016 23.203 1 90.81 37 GLN B O 1
ATOM 1524 N N . GLU B 1 38 ? 6.785 17.172 22.281 1 92.12 38 GLU B N 1
ATOM 1525 C CA . GLU B 1 38 ? 6.676 16.141 23.297 1 92.12 38 GLU B CA 1
ATOM 1526 C C . GLU B 1 38 ? 7.617 14.977 23 1 92.12 38 GLU B C 1
ATOM 1528 O O . GLU B 1 38 ? 7.695 14.016 23.781 1 92.12 38 GLU B O 1
ATOM 1533 N N . ARG B 1 39 ? 8.273 15 21.953 1 94.44 39 ARG B N 1
ATOM 1534 C CA . ARG B 1 39 ? 9.266 14.008 21.562 1 94.44 39 ARG B CA 1
ATOM 1535 C C . ARG B 1 39 ? 8.664 12.602 21.547 1 94.44 39 ARG B C 1
ATOM 1537 O O . ARG B 1 39 ? 9.242 11.672 22.125 1 94.44 39 ARG B O 1
ATOM 1544 N N . GLN B 1 40 ? 7.531 12.516 20.922 1 96.44 40 GLN B N 1
ATOM 1545 C CA . GLN B 1 40 ? 6.879 11.219 20.766 1 96.44 40 GLN B CA 1
ATOM 1546 C C . GLN B 1 40 ? 7.602 10.359 19.734 1 96.44 40 GLN B C 1
ATOM 1548 O O . GLN B 1 40 ? 7.988 10.852 18.672 1 96.44 40 GLN B O 1
ATOM 1553 N N . GLU B 1 41 ? 7.793 9.133 20.125 1 97.19 41 GLU B N 1
ATOM 1554 C CA . GLU B 1 41 ? 8.391 8.195 19.172 1 97.19 41 GLU B CA 1
ATOM 1555 C C . GLU B 1 41 ? 7.344 7.645 18.219 1 97.19 41 GLU B C 1
ATOM 1557 O O . GLU B 1 41 ? 6.227 7.316 18.625 1 97.19 41 GLU B O 1
ATOM 1562 N N . VAL B 1 42 ? 7.715 7.652 16.922 1 97.88 42 VAL B N 1
ATOM 1563 C CA . VAL B 1 42 ? 6.84 7.109 15.891 1 97.88 42 VAL B CA 1
ATOM 1564 C C . VAL B 1 42 ? 7.621 6.141 15.008 1 97.88 42 VAL B C 1
ATOM 1566 O O . VAL B 1 42 ? 8.648 6.504 14.438 1 97.88 42 VAL B O 1
ATOM 1569 N N . PHE B 1 43 ? 7.133 4.914 14.914 1 97.06 43 PHE B N 1
ATOM 1570 C CA . PHE B 1 43 ? 7.766 3.881 14.102 1 97.06 43 PHE B CA 1
ATOM 1571 C C . PHE B 1 43 ? 7.23 3.912 12.68 1 97.06 43 PHE B C 1
ATOM 1573 O O . PHE B 1 43 ? 6.031 4.102 12.461 1 97.06 43 PHE B O 1
ATOM 1580 N N . ALA B 1 44 ? 8.164 3.758 11.719 1 96.75 44 ALA B N 1
ATOM 1581 C CA . ALA B 1 44 ? 7.754 3.793 10.32 1 96.75 44 ALA B CA 1
ATOM 1582 C C . ALA B 1 44 ? 8.617 2.859 9.477 1 96.75 44 ALA B C 1
ATOM 1584 O O . ALA B 1 44 ? 9.43 2.102 10.008 1 96.75 44 ALA B O 1
ATOM 1585 N N . HIS B 1 45 ? 8.375 2.746 8.258 1 95.38 45 HIS B N 1
ATOM 1586 C CA . HIS B 1 45 ? 9.047 1.886 7.293 1 95.38 45 HIS B CA 1
ATOM 1587 C C . HIS B 1 45 ? 9.664 2.703 6.16 1 95.38 45 HIS B C 1
ATOM 1589 O O . HIS B 1 45 ? 8.945 3.371 5.414 1 95.38 45 HIS B O 1
ATOM 1595 N N . ARG B 1 46 ? 10.93 2.648 5.996 1 95.75 46 ARG B N 1
ATOM 1596 C CA . ARG B 1 46 ? 11.664 3.484 5.051 1 95.75 46 ARG B CA 1
ATOM 1597 C C . ARG B 1 46 ? 11.148 3.291 3.629 1 95.75 46 ARG B C 1
ATOM 1599 O O . ARG B 1 46 ? 10.977 4.262 2.889 1 95.75 46 ARG B O 1
ATOM 1606 N N . CYS B 1 47 ? 10.867 2.027 3.203 1 95.88 47 CYS B N 1
ATOM 1607 C CA . CYS B 1 47 ? 10.477 1.742 1.828 1 95.88 47 CYS B CA 1
ATOM 1608 C C . CYS B 1 47 ? 9.172 2.451 1.474 1 95.88 47 CYS B C 1
ATOM 1610 O O . CYS B 1 47 ? 9.047 3.027 0.392 1 95.88 47 CYS B O 1
ATOM 1612 N N . LEU B 1 48 ? 8.211 2.461 2.406 1 97.69 48 LEU B N 1
ATOM 1613 C CA . LEU B 1 48 ? 6.906 3.068 2.164 1 97.69 48 LEU B CA 1
ATOM 1614 C C . LEU B 1 48 ? 7.012 4.59 2.125 1 97.69 48 LEU B C 1
ATOM 1616 O O . LEU B 1 48 ? 6.344 5.242 1.321 1 97.69 48 LEU B O 1
ATOM 1620 N N . LEU B 1 49 ? 7.883 5.137 2.973 1 97.69 49 LEU B N 1
ATOM 1621 C CA . LEU B 1 49 ? 8.094 6.582 2.982 1 97.69 49 LEU B CA 1
ATOM 1622 C C . LEU B 1 49 ? 8.828 7.031 1.727 1 97.69 49 LEU B C 1
ATOM 1624 O O . LEU B 1 49 ? 8.406 7.98 1.061 1 97.69 49 LEU B O 1
ATOM 1628 N N . ALA B 1 50 ? 9.867 6.309 1.404 1 96.94 50 ALA B N 1
ATOM 1629 C CA . ALA B 1 50 ? 10.766 6.723 0.328 1 96.94 50 ALA B CA 1
ATOM 1630 C C . ALA B 1 50 ? 10.078 6.594 -1.032 1 96.94 50 ALA B C 1
ATOM 1632 O O . ALA B 1 50 ? 10.297 7.426 -1.919 1 96.94 50 ALA B O 1
ATOM 1633 N N . CYS B 1 51 ? 9.266 5.566 -1.208 1 96.94 51 CYS B N 1
ATOM 1634 C CA . CYS B 1 51 ? 8.672 5.355 -2.52 1 96.94 51 CYS B CA 1
ATOM 1635 C C . CYS B 1 51 ? 7.516 6.324 -2.756 1 96.94 51 CYS B C 1
ATOM 1637 O O . CYS B 1 51 ? 7.121 6.559 -3.898 1 96.94 51 CYS B O 1
ATOM 1639 N N . ARG B 1 52 ? 6.973 6.953 -1.694 1 97.69 52 ARG B N 1
ATOM 1640 C CA . ARG B 1 52 ? 5.77 7.77 -1.806 1 97.69 52 ARG B CA 1
ATOM 1641 C C . ARG B 1 52 ? 6.09 9.25 -1.619 1 97.69 52 ARG B C 1
ATOM 1643 O O . ARG B 1 52 ? 5.258 10.109 -1.906 1 97.69 52 ARG B O 1
ATOM 1650 N N . CYS B 1 53 ? 7.328 9.547 -1.137 1 98.06 53 CYS B N 1
ATOM 1651 C CA . CYS B 1 53 ? 7.664 10.914 -0.752 1 98.06 53 CYS B CA 1
ATOM 1652 C C . CYS B 1 53 ? 9.141 11.195 -0.985 1 98.06 53 CYS B C 1
ATOM 1654 O O . CYS B 1 53 ? 10 10.633 -0.306 1 98.06 53 CYS B O 1
ATOM 1656 N N . ASN B 1 54 ? 9.469 12.133 -1.808 1 96.88 54 ASN B N 1
ATOM 1657 C CA . ASN B 1 54 ? 10.844 12.477 -2.158 1 96.88 54 ASN B CA 1
ATOM 1658 C C . ASN B 1 54 ? 11.609 13.016 -0.955 1 96.88 54 ASN B C 1
ATOM 1660 O O . ASN B 1 54 ? 12.805 12.742 -0.8 1 96.88 54 ASN B O 1
ATOM 1664 N N . PHE B 1 55 ? 10.969 13.812 -0.193 1 97 55 PHE B N 1
ATOM 1665 C CA . PHE B 1 55 ? 11.594 14.352 1.009 1 97 55 PHE B CA 1
ATOM 1666 C C . PHE B 1 55 ? 12.148 13.234 1.883 1 97 55 PHE B C 1
ATOM 1668 O O . PHE B 1 55 ? 13.312 13.266 2.277 1 97 55 PHE B O 1
ATOM 1675 N N . PHE B 1 56 ? 11.359 12.195 2.127 1 96.81 56 PHE B N 1
ATOM 1676 C CA . PHE B 1 56 ? 11.781 11.094 2.984 1 96.81 56 PHE B CA 1
ATOM 1677 C C . PHE B 1 56 ? 12.781 10.203 2.262 1 96.81 56 PHE B C 1
ATOM 1679 O O . PHE B 1 56 ? 13.656 9.602 2.895 1 96.81 56 PHE B O 1
ATOM 1686 N N . GLN B 1 57 ? 12.602 10.109 0.961 1 95.75 57 GLN B N 1
ATOM 1687 C CA . GLN B 1 57 ? 13.594 9.352 0.194 1 95.75 57 GLN B CA 1
ATOM 1688 C C . GLN B 1 57 ? 14.992 9.922 0.39 1 95.75 57 GLN B C 1
ATOM 1690 O O . GLN B 1 57 ? 15.953 9.172 0.583 1 95.75 57 GLN B O 1
ATOM 1695 N N . ARG B 1 58 ? 15.125 11.227 0.398 1 94.38 58 ARG B N 1
ATOM 1696 C CA . ARG B 1 58 ? 16.406 11.898 0.567 1 94.38 58 ARG B CA 1
ATOM 1697 C C . ARG B 1 58 ? 16.875 11.844 2.02 1 94.38 58 ARG B C 1
ATOM 1699 O O . ARG B 1 58 ? 18.047 11.609 2.289 1 94.38 58 ARG B O 1
ATOM 1706 N N . LEU B 1 59 ? 15.938 11.984 2.898 1 93.06 59 LEU B N 1
ATOM 1707 C CA . LEU B 1 59 ? 16.25 12.055 4.32 1 93.06 59 LEU B CA 1
ATOM 1708 C C . LEU B 1 59 ? 16.75 10.711 4.836 1 93.06 59 LEU B C 1
ATOM 1710 O O . LEU B 1 59 ? 17.688 10.664 5.641 1 93.06 59 LEU B O 1
ATOM 1714 N N . LEU B 1 60 ? 16.141 9.523 4.512 1 91 60 LEU B N 1
ATOM 1715 C CA . LEU B 1 60 ? 16.391 8.219 5.121 1 91 60 LEU B CA 1
ATOM 1716 C C . LEU B 1 60 ? 17.438 7.438 4.328 1 91 60 LEU B C 1
ATOM 1718 O O . LEU B 1 60 ? 18.078 6.527 4.859 1 91 60 LEU B O 1
ATOM 1722 N N . GLY B 1 61 ? 17.781 7.785 3.135 1 80.56 61 GLY B N 1
ATOM 1723 C CA . GLY B 1 61 ? 18.75 7.066 2.338 1 80.56 61 GLY B CA 1
ATOM 1724 C C . GLY B 1 61 ? 18.406 5.605 2.131 1 80.56 61 GLY B C 1
ATOM 1725 O O . GLY B 1 61 ? 17.328 5.152 2.549 1 80.56 61 GLY B O 1
ATOM 1726 N N . SER B 1 62 ? 19.297 4.832 1.503 1 70.12 62 SER B N 1
ATOM 1727 C CA . SER B 1 62 ? 19.047 3.439 1.151 1 70.12 62 SER B CA 1
ATOM 1728 C C . SER B 1 62 ? 19.547 2.496 2.242 1 70.12 62 SER B C 1
ATOM 1730 O O . SER B 1 62 ? 19.047 1.381 2.385 1 70.12 62 SER B O 1
ATOM 1732 N N . GLU B 1 63 ? 20.594 2.879 2.889 1 68.69 63 GLU B N 1
ATOM 1733 C CA . GLU B 1 63 ? 21.125 1.975 3.9 1 68.69 63 GLU B CA 1
ATOM 1734 C C . GLU B 1 63 ? 21.203 2.652 5.266 1 68.69 63 GLU B C 1
ATOM 1736 O O . GLU B 1 63 ? 21.578 3.824 5.367 1 68.69 63 GLU B O 1
ATOM 1741 N N . PRO B 1 64 ? 20.406 1.72 6.168 1 61.78 64 PRO B N 1
ATOM 1742 C CA . PRO B 1 64 ? 20.656 2.275 7.5 1 61.78 64 PRO B CA 1
ATOM 1743 C C . PRO B 1 64 ? 22.141 2.379 7.832 1 61.78 64 PRO B C 1
ATOM 1745 O O . PRO B 1 64 ? 22.938 1.554 7.379 1 61.78 64 PRO B O 1
ATOM 1748 N N . GLY B 1 65 ? 22.641 3.477 8.039 1 53.72 65 GLY B N 1
ATOM 1749 C CA . GLY B 1 65 ? 24.031 3.598 8.438 1 53.72 65 GLY B CA 1
ATOM 1750 C C . GLY B 1 65 ? 24.469 2.516 9.406 1 53.72 65 GLY B C 1
ATOM 1751 O O . GLY B 1 65 ? 23.641 1.772 9.93 1 53.72 65 GLY B O 1
ATOM 1752 N N . PRO B 1 66 ? 25.781 2.217 9.492 1 49.88 66 PRO B N 1
ATOM 1753 C CA . PRO B 1 66 ? 26.359 1.315 10.492 1 49.88 66 PRO B CA 1
ATOM 1754 C C . PRO B 1 66 ? 25.984 1.714 11.922 1 49.88 66 PRO B C 1
ATOM 1756 O O . PRO B 1 66 ? 26.047 2.896 12.266 1 49.88 66 PRO B O 1
ATOM 1759 N N . GLY B 1 67 ? 25 0.87 12.57 1 51.88 67 GLY B N 1
ATOM 1760 C CA . GLY B 1 67 ? 24.594 1.11 13.945 1 51.88 67 GLY B CA 1
ATOM 1761 C C . GLY B 1 67 ? 23.094 1.235 14.109 1 51.88 67 GLY B C 1
ATOM 1762 O O . GLY B 1 67 ? 22.328 1.011 13.156 1 51.88 67 GLY B O 1
ATOM 1763 N N . VAL B 1 68 ? 22.844 1.207 15.328 1 53.03 68 VAL B N 1
ATOM 1764 C CA . VAL B 1 68 ? 21.438 1.396 15.656 1 53.03 68 VAL B CA 1
ATOM 1765 C C . VAL B 1 68 ? 20.938 2.697 15.039 1 53.03 68 VAL B C 1
ATOM 1767 O O . VAL B 1 68 ? 21.516 3.764 15.266 1 53.03 68 VAL B O 1
ATOM 1770 N N . PRO B 1 69 ? 20.094 2.486 13.984 1 61.56 69 PRO B N 1
ATOM 1771 C CA . PRO B 1 69 ? 19.688 3.736 13.344 1 61.56 69 PRO B CA 1
ATOM 1772 C C . PRO B 1 69 ? 19.141 4.762 14.336 1 61.56 69 PRO B C 1
ATOM 1774 O O . PRO B 1 69 ? 18.281 4.434 15.148 1 61.56 69 PRO B O 1
ATOM 1777 N N . SER B 1 70 ? 19.938 5.777 14.688 1 76.88 70 SER B N 1
ATOM 1778 C CA . SER B 1 70 ? 19.453 6.906 15.477 1 76.88 70 SER B CA 1
ATOM 1779 C C . SER B 1 70 ? 18.094 7.387 14.969 1 76.88 70 SER B C 1
ATOM 1781 O O . SER B 1 70 ? 17.812 7.316 13.773 1 76.88 70 SER B O 1
A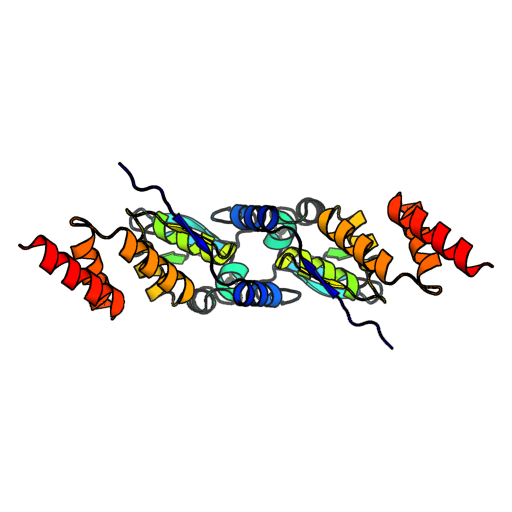TOM 1783 N N . PRO B 1 71 ? 17.266 7.723 15.953 1 90.19 71 PRO B N 1
ATOM 1784 C CA . PRO B 1 71 ? 15.953 8.234 15.547 1 90.19 71 PRO B CA 1
ATOM 1785 C C . PRO B 1 71 ? 16.047 9.523 14.734 1 90.19 71 PRO B C 1
ATOM 1787 O O . PRO B 1 71 ? 16.969 10.32 14.938 1 90.19 71 PRO B O 1
ATOM 1790 N N . VAL B 1 72 ? 15.336 9.719 13.828 1 93.88 72 VAL B N 1
ATOM 1791 C CA . VAL B 1 72 ? 15.195 10.945 13.055 1 93.88 72 VAL B CA 1
ATOM 1792 C C . VAL B 1 72 ? 14.312 11.938 13.805 1 93.88 72 VAL B C 1
ATOM 1794 O O . VAL B 1 72 ? 13.18 11.617 14.164 1 93.88 72 VAL B O 1
ATOM 1797 N N . VAL B 1 73 ? 14.742 13.148 13.984 1 95.38 73 VAL B N 1
ATOM 1798 C CA . VAL B 1 73 ? 14.016 14.109 14.797 1 95.38 73 VAL B CA 1
ATOM 1799 C C . VAL B 1 73 ? 13.242 15.07 13.898 1 95.38 73 VAL B C 1
ATOM 1801 O O . VAL B 1 73 ? 13.828 15.719 13.023 1 95.38 73 VAL B O 1
ATOM 1804 N N . LEU B 1 74 ? 11.938 15.094 14.078 1 95.75 74 LEU B N 1
ATOM 1805 C CA . LEU B 1 74 ? 11.031 16.062 13.445 1 95.75 74 LEU B CA 1
ATOM 1806 C C . LEU B 1 74 ? 10.328 16.906 14.5 1 95.75 74 LEU B C 1
ATOM 1808 O O . LEU B 1 74 ? 9.188 16.609 14.875 1 95.75 74 LEU B O 1
ATOM 1812 N N . SER B 1 75 ? 10.852 18 14.875 1 92.56 75 SER B N 1
ATOM 1813 C CA . SER B 1 75 ? 10.43 18.766 16.047 1 92.56 75 SER B CA 1
ATOM 1814 C C . SER B 1 75 ? 9.281 19.703 15.695 1 92.56 75 SER B C 1
ATOM 1816 O O . SER B 1 75 ? 8.523 20.125 16.578 1 92.56 75 SER B O 1
ATOM 1818 N N . THR B 1 76 ? 9.109 19.984 14.484 1 92.69 76 THR B N 1
ATOM 1819 C CA . THR B 1 76 ? 8.188 21.047 14.133 1 92.69 76 THR B CA 1
ATOM 1820 C C . THR B 1 76 ? 6.801 20.484 13.828 1 92.69 76 THR B C 1
ATOM 1822 O O . THR B 1 76 ? 5.816 21.234 13.789 1 92.69 76 THR B O 1
ATOM 1825 N N . VAL B 1 77 ? 6.715 19.234 13.617 1 96.44 77 VAL B N 1
ATOM 1826 C CA . VAL B 1 77 ? 5.426 18.641 13.266 1 96.44 77 VAL B CA 1
ATOM 1827 C C . VAL B 1 77 ? 4.84 17.938 14.484 1 96.44 77 VAL B C 1
ATOM 1829 O O . VAL B 1 77 ? 5.473 17.047 15.055 1 96.44 77 VAL B O 1
ATOM 1832 N N . PRO B 1 78 ? 3.666 18.375 14.891 1 97.38 78 PRO B N 1
ATOM 1833 C CA . PRO B 1 78 ? 3.029 17.625 15.977 1 97.38 78 PRO B CA 1
ATOM 1834 C C . PRO B 1 78 ? 2.773 16.172 15.617 1 97.38 78 PRO B C 1
ATOM 1836 O O . PRO B 1 78 ? 2.547 15.844 14.445 1 97.38 78 PRO B O 1
ATOM 1839 N N . ALA B 1 79 ? 2.652 15.305 16.594 1 97.19 79 ALA B N 1
ATOM 1840 C CA . ALA B 1 79 ? 2.549 13.859 16.422 1 97.19 79 ALA B CA 1
ATOM 18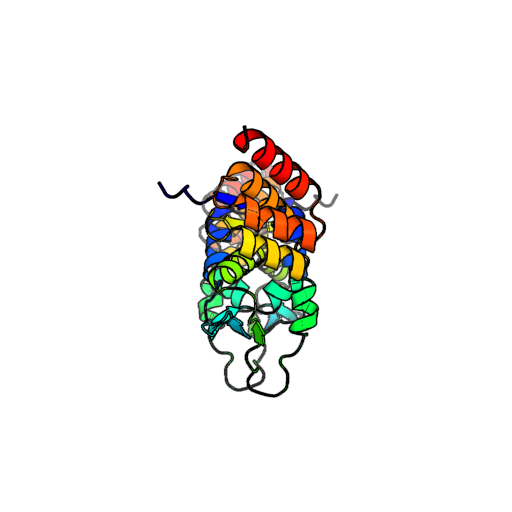41 C C . ALA B 1 79 ? 1.276 13.492 15.664 1 97.19 79 ALA B C 1
ATOM 1843 O O . ALA B 1 79 ? 1.31 12.664 14.742 1 97.19 79 ALA B O 1
ATOM 1844 N N . GLU B 1 80 ? 0.239 14.109 16.031 1 97.12 80 GLU B N 1
ATOM 1845 C CA . GLU B 1 80 ? -1.036 13.797 15.391 1 97.12 80 GLU B CA 1
ATOM 1846 C C . GLU B 1 80 ? -0.993 14.094 13.891 1 97.12 80 GLU B C 1
ATOM 1848 O O . GLU B 1 80 ? -1.462 13.289 13.078 1 97.12 80 GLU B O 1
ATOM 1853 N N . ALA B 1 81 ? -0.438 15.227 13.531 1 98.19 81 ALA B N 1
ATOM 1854 C CA . ALA B 1 81 ? -0.323 15.609 12.125 1 98.19 81 ALA B CA 1
ATOM 1855 C C . ALA B 1 81 ? 0.614 14.664 11.375 1 98.19 81 ALA B C 1
ATOM 1857 O O . ALA B 1 81 ? 0.339 14.289 10.234 1 98.19 81 ALA B O 1
ATOM 1858 N N . PHE B 1 82 ? 1.686 14.266 12.055 1 98.69 82 PHE B N 1
ATOM 1859 C CA . PHE B 1 82 ? 2.637 13.359 11.422 1 98.69 82 PHE B CA 1
ATOM 1860 C C . PHE B 1 82 ? 1.997 12 11.164 1 98.69 82 PHE B C 1
ATOM 1862 O O . PHE B 1 82 ? 2.211 11.398 10.102 1 98.69 82 PHE B O 1
ATOM 1869 N N . LEU B 1 83 ? 1.218 11.562 12.094 1 98.56 83 LEU B N 1
ATOM 1870 C CA . LEU B 1 83 ? 0.536 10.281 11.93 1 98.56 83 LEU B CA 1
ATOM 1871 C C . LEU B 1 83 ? -0.448 10.328 10.766 1 98.56 83 LEU B C 1
ATOM 1873 O O . LEU B 1 83 ? -0.606 9.352 10.039 1 98.56 83 LEU B O 1
ATOM 1877 N N . ALA B 1 84 ? -1.097 11.438 10.57 1 98.75 84 ALA B N 1
ATOM 1878 C CA . ALA B 1 84 ? -1.977 11.602 9.414 1 98.75 84 ALA B CA 1
ATOM 1879 C C . ALA B 1 84 ? -1.186 11.547 8.117 1 98.75 84 ALA B C 1
ATOM 1881 O O . ALA B 1 84 ? -1.636 10.953 7.133 1 98.75 84 ALA B O 1
ATOM 1882 N N . VAL B 1 85 ? -0.026 12.188 8.133 1 98.81 85 VAL B N 1
ATOM 1883 C CA . VAL B 1 85 ? 0.853 12.148 6.965 1 98.81 85 VAL B CA 1
ATOM 1884 C C . VAL B 1 85 ? 1.277 10.711 6.68 1 98.81 85 VAL B C 1
ATOM 1886 O O . VAL B 1 85 ? 1.212 10.25 5.539 1 98.81 85 VAL B O 1
ATOM 1889 N N . LEU B 1 86 ? 1.68 9.977 7.727 1 98.75 86 LEU B N 1
ATOM 1890 C CA . LEU B 1 86 ? 2.1 8.594 7.578 1 98.75 86 LEU B CA 1
ATOM 1891 C C . LEU B 1 86 ? 0.972 7.738 7 1 98.75 86 LEU B C 1
ATOM 1893 O O . LEU B 1 86 ? 1.201 6.918 6.109 1 98.75 86 LEU B O 1
ATOM 1897 N N . GLU B 1 87 ? -0.186 7.941 7.57 1 98.75 87 GLU B N 1
ATOM 1898 C CA . GLU B 1 87 ? -1.332 7.18 7.086 1 98.75 87 GLU B CA 1
ATOM 1899 C C . GLU B 1 87 ? -1.56 7.41 5.594 1 98.75 87 GLU B C 1
ATOM 1901 O O . GLU B 1 87 ? -1.848 6.469 4.852 1 98.75 87 GLU B O 1
ATOM 1906 N N . PHE B 1 88 ? -1.448 8.633 5.164 1 98.94 88 PHE B N 1
ATOM 1907 C CA . PHE B 1 88 ? -1.621 8.961 3.752 1 98.94 88 PHE B CA 1
ATOM 1908 C C . PHE B 1 88 ? -0.556 8.273 2.904 1 98.94 88 PHE B C 1
ATOM 1910 O O . PHE B 1 88 ? -0.858 7.73 1.839 1 98.94 88 PHE B O 1
ATOM 1917 N N . LEU B 1 89 ? 0.641 8.336 3.404 1 98.81 89 LEU B N 1
ATOM 1918 C CA . LEU B 1 89 ? 1.745 7.73 2.664 1 98.81 89 LEU B CA 1
ATOM 1919 C C . LEU B 1 89 ? 1.574 6.219 2.566 1 98.81 89 LEU B C 1
ATOM 1921 O O . LEU B 1 89 ? 1.916 5.617 1.545 1 98.81 89 LEU B O 1
ATOM 1925 N N . TYR B 1 90 ? 1.034 5.582 3.588 1 98.75 90 TYR B N 1
ATOM 1926 C CA . TYR B 1 90 ? 0.921 4.125 3.637 1 98.75 90 TYR B CA 1
ATOM 1927 C C . TYR B 1 90 ? -0.293 3.648 2.85 1 98.75 90 TYR B C 1
ATOM 1929 O O . TYR B 1 90 ? -0.231 2.627 2.16 1 98.75 90 TYR B O 1
ATOM 1937 N N . THR B 1 91 ? -1.401 4.41 2.949 1 98.56 91 THR B N 1
ATOM 1938 C CA . THR B 1 91 ? -2.668 3.836 2.512 1 98.56 91 THR B CA 1
ATOM 1939 C C . THR B 1 91 ? -3.283 4.672 1.392 1 98.56 91 THR B C 1
ATOM 1941 O O . THR B 1 91 ? -4.312 4.301 0.827 1 98.56 91 THR B O 1
ATOM 1944 N N . ASN B 1 92 ? -2.746 5.82 1.126 1 98.62 92 ASN B N 1
ATOM 1945 C CA . ASN B 1 92 ? -3.277 6.766 0.151 1 98.62 92 ASN B CA 1
ATOM 1946 C C . ASN B 1 92 ? -4.555 7.434 0.654 1 98.62 92 ASN B C 1
ATOM 1948 O O . ASN B 1 92 ? -5.355 7.934 -0.139 1 98.62 92 ASN B O 1
ATOM 1952 N N . SER B 1 93 ? -4.773 7.395 1.963 1 98.62 93 SER B N 1
ATOM 1953 C CA . SER B 1 93 ? -5.898 8.039 2.633 1 98.62 93 SER B CA 1
ATOM 1954 C C . SER B 1 93 ? -5.488 8.594 3.992 1 98.62 93 SER B C 1
ATOM 1956 O O . SER B 1 93 ? -4.477 8.18 4.559 1 98.62 93 SER B O 1
ATOM 1958 N N . ALA B 1 94 ? -6.215 9.562 4.457 1 98.44 94 ALA B N 1
ATOM 1959 C CA . ALA B 1 94 ? -5.992 10.148 5.773 1 98.44 94 ALA B CA 1
ATOM 1960 C C . ALA B 1 94 ? -7.289 10.703 6.352 1 98.44 94 ALA B C 1
ATOM 1962 O O . ALA B 1 94 ? -8.164 11.164 5.609 1 98.44 94 ALA B O 1
ATOM 1963 N N . LYS B 1 95 ? -7.402 10.57 7.582 1 98.38 95 LYS B N 1
ATOM 1964 C CA . LYS B 1 95 ? -8.508 11.227 8.273 1 98.38 95 LYS B CA 1
ATOM 1965 C C . LYS B 1 95 ? -8.102 12.625 8.75 1 98.38 95 LYS B C 1
ATOM 1967 O O . LYS B 1 95 ? -7.184 12.766 9.562 1 98.38 95 LYS B O 1
ATOM 1972 N N . LEU B 1 96 ? -8.812 13.617 8.297 1 98.62 96 LEU B N 1
ATOM 1973 C CA . LEU B 1 96 ? -8.523 15 8.656 1 98.62 96 LEU B CA 1
ATOM 1974 C C . LEU B 1 96 ? -9.516 15.516 9.688 1 98.62 96 LEU B C 1
ATOM 1976 O O . LEU B 1 96 ? -10.711 15.195 9.625 1 98.62 96 LEU B O 1
ATOM 1980 N N . HIS B 1 97 ? -9.055 16.25 10.547 1 98.06 97 HIS B N 1
ATOM 1981 C CA . HIS B 1 97 ? -9.859 16.906 11.57 1 98.06 97 HIS B CA 1
ATOM 1982 C C . HIS B 1 97 ? -9.68 18.406 11.547 1 98.06 97 HIS B C 1
ATOM 1984 O O . HIS B 1 97 ? -8.578 18.906 11.281 1 98.06 97 HIS B O 1
ATOM 1990 N N . ARG B 1 98 ? -10.672 19.047 11.922 1 97.38 98 ARG B N 1
ATOM 1991 C CA . ARG B 1 98 ? -10.641 20.516 11.969 1 97.38 98 ARG B CA 1
ATOM 1992 C C . ARG B 1 98 ? -9.5 21 12.859 1 97.38 98 ARG B C 1
ATOM 1994 O O . ARG B 1 98 ? -8.773 21.922 12.484 1 97.38 98 ARG B O 1
ATOM 2001 N N . HIS B 1 99 ? -9.297 20.422 13.969 1 96.69 99 HIS B N 1
ATOM 2002 C CA . HIS B 1 99 ? -8.398 20.953 14.984 1 96.69 99 HIS B CA 1
ATOM 2003 C C . HIS B 1 99 ? -6.938 20.719 14.602 1 96.69 99 HIS B C 1
ATOM 2005 O O . HIS B 1 99 ? -6.035 21.328 15.18 1 96.69 99 HIS B O 1
ATOM 2011 N N . SER B 1 100 ? -6.672 19.875 13.594 1 97.5 100 SER B N 1
ATOM 2012 C CA . SER B 1 100 ? -5.281 19.562 13.305 1 97.5 100 SER B CA 1
ATOM 2013 C C . SER B 1 100 ? -4.977 19.734 11.82 1 97.5 100 SER B C 1
ATOM 2015 O O . SER B 1 100 ? -3.832 19.562 11.391 1 97.5 100 SER B O 1
ATOM 2017 N N . VAL B 1 101 ? -5.957 20.094 11.016 1 98.38 101 VAL B N 1
ATOM 2018 C CA . VAL B 1 101 ? -5.824 20.078 9.562 1 98.38 101 VAL B CA 1
ATOM 2019 C C . VAL B 1 101 ? -4.746 21.078 9.141 1 98.38 101 VAL B C 1
ATOM 2021 O O . VAL B 1 101 ? -4.02 20.844 8.172 1 98.38 101 VAL B O 1
ATOM 2024 N N . LEU B 1 102 ? -4.57 22.172 9.781 1 98.44 102 LEU B N 1
ATOM 2025 C CA . LEU B 1 102 ? -3.582 23.172 9.398 1 98.44 102 LEU B CA 1
ATOM 2026 C C . LEU B 1 102 ? -2.166 22.641 9.617 1 98.44 102 LEU B C 1
ATOM 2028 O O . LEU B 1 102 ? -1.256 22.969 8.852 1 98.44 102 LEU B O 1
ATOM 2032 N N . GLU B 1 103 ? -1.994 21.859 10.68 1 98.31 103 GLU B N 1
ATOM 2033 C CA . GLU B 1 103 ? -0.694 21.234 10.914 1 98.31 103 GLU B CA 1
ATOM 2034 C C . GLU B 1 103 ? -0.381 20.188 9.852 1 98.31 103 GLU B C 1
ATOM 2036 O O . GLU B 1 103 ? 0.761 20.078 9.398 1 98.31 103 GLU B O 1
ATOM 2041 N N . VAL B 1 104 ? -1.381 19.422 9.43 1 98.75 104 VAL B N 1
ATOM 2042 C CA . VAL B 1 104 ? -1.201 18.438 8.359 1 98.75 104 VAL B CA 1
ATOM 2043 C C . VAL B 1 104 ? -0.872 19.156 7.055 1 98.75 104 VAL B C 1
ATOM 2045 O O . VAL B 1 104 ? 0.02 18.734 6.316 1 98.75 104 VAL B O 1
ATOM 2048 N N . LEU B 1 105 ? -1.589 20.281 6.816 1 98.81 105 LEU B N 1
ATOM 2049 C CA . LEU B 1 105 ? -1.341 21.094 5.625 1 98.81 105 LEU B CA 1
ATOM 2050 C C . LEU B 1 105 ? 0.097 21.594 5.602 1 98.81 105 LEU B C 1
ATOM 2052 O O . LEU B 1 105 ? 0.784 21.484 4.586 1 98.81 105 LEU B O 1
ATOM 2056 N N . THR B 1 106 ? 0.552 22.078 6.672 1 98.56 106 THR B N 1
ATOM 2057 C CA . THR B 1 106 ? 1.91 22.609 6.777 1 98.56 106 THR B CA 1
ATOM 2058 C C . THR B 1 106 ? 2.936 21.5 6.523 1 98.56 106 THR B C 1
ATOM 2060 O O . THR B 1 106 ? 3.891 21.703 5.77 1 98.56 106 THR B O 1
ATOM 2063 N N . ALA B 1 107 ? 2.715 20.344 7.074 1 98.5 107 ALA B N 1
ATOM 2064 C CA . ALA B 1 107 ? 3.602 19.219 6.855 1 98.5 107 ALA B CA 1
ATOM 2065 C C . ALA B 1 107 ? 3.598 18.797 5.387 1 98.5 107 ALA B C 1
ATOM 2067 O O . ALA B 1 107 ? 4.652 18.5 4.816 1 98.5 107 ALA B O 1
ATOM 2068 N N . ALA B 1 108 ? 2.395 18.734 4.812 1 98.75 108 ALA B N 1
ATOM 2069 C CA . ALA B 1 108 ? 2.266 18.344 3.41 1 98.75 108 ALA B CA 1
ATOM 2070 C C . ALA B 1 108 ? 3.062 19.281 2.508 1 98.75 108 ALA B C 1
ATOM 2072 O O . ALA B 1 108 ? 3.715 18.844 1.561 1 98.75 108 ALA B O 1
ATOM 2073 N N . VAL B 1 109 ? 2.996 20.594 2.801 1 98.25 109 VAL B N 1
ATOM 2074 C CA . VAL B 1 109 ? 3.738 21.578 2.033 1 98.25 109 VAL B CA 1
ATOM 2075 C C . VAL B 1 109 ? 5.238 21.375 2.236 1 98.25 109 VAL B C 1
ATOM 2077 O O . VAL B 1 109 ? 5.996 21.297 1.268 1 98.25 109 VAL B O 1
ATOM 2080 N N . GLU B 1 110 ? 5.68 21.203 3.436 1 97.5 110 GLU B N 1
ATOM 2081 C CA . GLU B 1 110 ? 7.094 21.078 3.773 1 97.5 110 GLU B CA 1
ATOM 2082 C C . GLU B 1 110 ? 7.691 19.812 3.158 1 97.5 110 GLU B C 1
ATOM 2084 O O . GLU B 1 110 ? 8.844 19.812 2.725 1 97.5 110 GLU B O 1
ATOM 2089 N N . TYR B 1 111 ? 6.918 18.75 3.119 1 98.12 111 TYR B N 1
ATOM 2090 C CA . TYR B 1 111 ? 7.434 17.484 2.627 1 98.12 111 TYR B CA 1
ATOM 2091 C C . TYR B 1 111 ? 7.164 17.328 1.135 1 98.12 111 TYR B C 1
ATOM 2093 O O . TYR B 1 111 ? 7.535 16.312 0.535 1 98.12 111 TYR B O 1
ATOM 2101 N N . GLY B 1 112 ? 6.484 18.266 0.549 1 98 112 GLY B N 1
ATOM 2102 C CA . GLY B 1 112 ? 6.242 18.25 -0.884 1 98 112 GLY B CA 1
ATOM 2103 C C . GLY B 1 112 ? 5.176 17.25 -1.298 1 98 112 GLY B C 1
ATOM 2104 O O . GLY B 1 112 ? 5.262 16.656 -2.377 1 98 112 GLY B O 1
ATOM 2105 N N . LEU B 1 113 ? 4.203 17 -0.479 1 98.5 113 LEU B N 1
ATOM 2106 C CA . LEU B 1 113 ? 3.1 16.094 -0.782 1 98.5 113 LEU B CA 1
ATOM 2107 C C . LEU B 1 113 ? 1.944 16.844 -1.432 1 98.5 113 LEU B C 1
ATOM 2109 O O . LEU B 1 113 ? 0.949 17.156 -0.772 1 98.5 113 LEU B O 1
ATOM 2113 N N . GLU B 1 114 ? 1.985 16.984 -2.656 1 98.12 114 GLU B N 1
ATOM 2114 C CA . GLU B 1 114 ? 1.075 17.844 -3.398 1 98.12 114 GLU B CA 1
ATOM 2115 C C . GLU B 1 114 ? -0.369 17.375 -3.271 1 98.12 114 GLU B C 1
ATOM 2117 O O . GLU B 1 114 ? -1.279 18.172 -3.07 1 98.12 114 GLU B O 1
ATOM 2122 N N . GLU B 1 115 ? -0.521 16.125 -3.434 1 98.5 115 GLU B N 1
ATOM 2123 C CA . GLU B 1 115 ? -1.882 15.609 -3.373 1 98.5 115 GLU B CA 1
ATOM 2124 C C . GLU B 1 115 ? -2.492 15.82 -1.991 1 98.5 115 GLU B C 1
ATOM 2126 O O . GLU B 1 115 ? -3.639 16.266 -1.874 1 98.5 115 GLU B O 1
ATOM 2131 N N . LEU B 1 116 ? -1.798 15.461 -0.988 1 98.75 116 LEU B N 1
ATOM 2132 C CA . LEU B 1 116 ? -2.297 15.656 0.37 1 98.75 116 LEU B CA 1
ATOM 2133 C C . LEU B 1 116 ? -2.539 17.125 0.655 1 98.75 116 LEU B C 1
ATOM 2135 O O . LEU B 1 116 ? -3.516 17.484 1.316 1 98.75 116 LEU B O 1
ATOM 2139 N N . ARG B 1 117 ? -1.638 17.984 0.162 1 98.75 117 ARG B N 1
ATOM 2140 C CA . ARG B 1 117 ? -1.812 19.438 0.287 1 98.75 117 ARG B CA 1
ATOM 2141 C C . ARG B 1 117 ? -3.16 19.875 -0.274 1 98.75 117 ARG B C 1
ATOM 2143 O O . ARG B 1 117 ? -3.912 20.594 0.392 1 98.75 117 ARG B O 1
ATOM 2150 N N . GLU B 1 118 ? -3.477 19.375 -1.406 1 98.75 118 GLU B N 1
ATOM 2151 C CA . GLU B 1 118 ? -4.723 19.766 -2.059 1 98.75 118 GLU B CA 1
ATOM 2152 C C . GLU B 1 118 ? -5.934 19.266 -1.281 1 98.75 118 GLU B C 1
ATOM 2154 O O . GLU B 1 118 ? -6.922 19.984 -1.128 1 98.75 118 GLU B O 1
ATOM 2159 N N . LEU B 1 119 ? -5.832 18.062 -0.809 1 98.75 119 LEU B N 1
ATOM 2160 C CA . LEU B 1 119 ? -6.922 17.5 -0.027 1 98.75 119 LEU B CA 1
ATOM 2161 C C . LEU B 1 119 ? -7.141 18.281 1.259 1 98.75 119 LEU B C 1
ATOM 2163 O O . LEU B 1 119 ? -8.281 18.531 1.649 1 98.75 119 LEU B O 1
ATOM 2167 N N . CYS B 1 120 ? -6.074 18.703 1.913 1 98.75 120 CYS B N 1
ATOM 2168 C CA . CYS B 1 120 ? -6.176 19.516 3.121 1 98.75 120 CYS B CA 1
ATOM 2169 C C . CYS B 1 120 ? -6.801 20.875 2.818 1 98.75 120 CYS B C 1
ATOM 2171 O O . CYS B 1 120 ? -7.641 21.359 3.58 1 98.75 120 CYS B O 1
ATOM 2173 N N . LEU B 1 121 ? -6.406 21.484 1.698 1 98.62 121 LEU B N 1
ATOM 2174 C CA . LEU B 1 121 ? -6.941 22.781 1.306 1 98.62 121 LEU B CA 1
ATOM 2175 C C . LEU B 1 121 ? -8.453 22.703 1.104 1 98.62 121 LEU B C 1
ATOM 2177 O O . LEU B 1 121 ? -9.188 23.562 1.589 1 98.62 121 LEU B O 1
ATOM 2181 N N . GLN B 1 122 ? -8.852 21.688 0.468 1 98.12 122 GLN B N 1
ATOM 2182 C CA . GLN B 1 122 ? -10.281 21.5 0.237 1 98.12 122 GLN B CA 1
ATOM 2183 C C . GLN B 1 122 ? -11.039 21.344 1.554 1 98.12 122 GLN B C 1
ATOM 2185 O O . GLN B 1 122 ? -12.125 21.906 1.717 1 98.12 122 GLN B O 1
ATOM 2190 N N . PHE B 1 123 ? -10.484 20.641 2.408 1 98.25 123 PHE B N 1
ATOM 2191 C CA . PHE B 1 123 ? -11.125 20.422 3.701 1 98.25 123 PHE B CA 1
ATOM 2192 C C . PHE B 1 123 ? -11.156 21.703 4.516 1 98.25 123 PHE B C 1
ATOM 2194 O O . PHE B 1 123 ? -12.188 22.062 5.082 1 98.25 123 PHE B O 1
ATOM 2201 N N . VAL B 1 124 ? -10.047 22.406 4.566 1 97.81 124 VAL B N 1
ATOM 2202 C CA . VAL B 1 124 ? -9.93 23.641 5.336 1 97.81 124 VAL B CA 1
ATOM 2203 C C . VAL B 1 124 ? -10.969 24.656 4.848 1 97.81 124 VAL B C 1
ATOM 2205 O O . VAL B 1 124 ? -11.617 25.328 5.652 1 97.81 124 VAL B O 1
ATOM 2208 N N . MET B 1 125 ? -11.156 24.688 3.59 1 96.88 125 MET B N 1
ATOM 2209 C CA . MET B 1 125 ? -12.102 25.641 3 1 96.88 125 MET B CA 1
ATOM 2210 C C . MET B 1 125 ? -13.523 25.344 3.459 1 96.88 125 MET B C 1
ATOM 2212 O O . MET B 1 125 ? -14.336 26.266 3.594 1 96.88 125 MET B O 1
ATOM 2216 N N . LYS B 1 126 ? -13.766 24.125 3.713 1 95.62 126 LYS B N 1
ATOM 2217 C CA . LYS B 1 126 ? -15.109 23.719 4.094 1 95.62 126 LYS B CA 1
ATOM 2218 C C . LYS B 1 126 ? -15.367 23.984 5.578 1 95.62 126 LYS B C 1
ATOM 2220 O O . LYS B 1 126 ? -16.516 24.188 5.992 1 95.62 126 LYS B O 1
ATOM 2225 N N . VAL B 1 127 ? -14.312 24 6.324 1 96.06 127 VAL B N 1
ATOM 2226 C CA . VAL B 1 127 ? -14.531 24.047 7.766 1 96.06 127 VAL B CA 1
ATOM 2227 C C . VAL B 1 127 ? -14.07 25.391 8.312 1 96.06 127 VAL B C 1
ATOM 2229 O O . VAL B 1 127 ? -14 25.594 9.523 1 96.06 127 VAL B O 1
ATOM 2232 N N . LEU B 1 128 ? -13.758 26.297 7.473 1 96 128 LEU B N 1
ATOM 2233 C CA . LEU B 1 128 ? -13.273 27.609 7.891 1 96 128 LEU B CA 1
ATOM 2234 C C . LEU B 1 128 ? -14.289 28.312 8.781 1 96 128 LEU B C 1
ATOM 2236 O O . LEU B 1 128 ? -15.484 28.312 8.484 1 96 128 LEU B O 1
ATOM 2240 N N . ASP B 1 129 ? -13.797 28.812 9.859 1 95.62 129 ASP B N 1
ATOM 2241 C CA . ASP B 1 129 ? -14.609 29.609 10.766 1 95.62 129 ASP B CA 1
ATOM 2242 C C . ASP B 1 129 ? -13.773 30.688 11.445 1 95.62 129 ASP B C 1
ATOM 2244 O O . ASP B 1 129 ? -12.609 30.891 11.094 1 95.62 129 ASP B O 1
ATOM 2248 N N . VAL B 1 130 ? -14.344 31.359 12.477 1 95.25 130 VAL B N 1
ATOM 2249 C CA . VAL B 1 130 ? -13.734 32.531 13.07 1 95.25 130 VAL B CA 1
ATOM 2250 C C . VAL B 1 130 ? -12.484 32.156 13.859 1 95.25 130 VAL B C 1
ATOM 2252 O O . VAL B 1 130 ? -11.523 32.906 13.93 1 95.25 130 VAL B O 1
ATOM 2255 N N . GLU B 1 131 ? -12.453 31.016 14.297 1 95.62 131 GLU B N 1
ATOM 2256 C CA . GLU B 1 131 ? -11.328 30.562 15.125 1 95.62 131 GLU B CA 1
ATOM 2257 C C . GLU B 1 131 ? -10.164 30.094 14.258 1 95.62 131 GLU B C 1
ATOM 2259 O O . GLU B 1 131 ? -9 30.281 14.617 1 95.62 131 GLU B O 1
ATOM 2264 N N . LEU B 1 132 ? -10.469 29.578 13.031 1 96.5 132 LEU B N 1
ATOM 2265 C CA . LEU B 1 132 ? -9.484 28.922 12.188 1 96.5 132 LEU B CA 1
ATOM 2266 C C . LEU B 1 132 ? -8.898 29.891 11.172 1 96.5 132 LEU B C 1
ATOM 2268 O O . LEU B 1 132 ? -7.762 29.703 10.719 1 96.5 132 LEU B O 1
ATOM 2272 N N . VAL B 1 133 ? -9.609 30.938 10.883 1 97.75 133 VAL B N 1
ATOM 2273 C CA . VAL B 1 133 ? -9.367 31.766 9.711 1 97.75 133 VAL B CA 1
ATOM 2274 C C . VAL B 1 133 ? -8.039 32.5 9.867 1 97.75 133 VAL B C 1
ATOM 2276 O O . VAL B 1 133 ? -7.293 32.656 8.898 1 97.75 133 VAL B O 1
ATOM 2279 N N . CYS B 1 134 ? -7.727 32.938 11.039 1 97.06 134 CYS B N 1
ATOM 2280 C CA . CYS B 1 134 ? -6.512 33.719 11.227 1 97.06 134 CYS B CA 1
ATOM 2281 C C . CYS B 1 134 ? -5.27 32.875 11.008 1 97.06 134 CYS B C 1
ATOM 2283 O O . CYS B 1 134 ? -4.355 33.281 10.289 1 97.06 134 CYS B O 1
ATOM 2285 N N . GLU B 1 135 ? -5.285 31.75 11.641 1 98 135 GLU B N 1
ATOM 2286 C CA . GLU B 1 135 ? -4.156 30.844 11.469 1 98 135 GLU B CA 1
ATOM 2287 C C . GLU B 1 135 ? -4.043 30.359 10.023 1 98 135 GLU B C 1
ATOM 2289 O O . GLU B 1 135 ? -2.943 30.281 9.477 1 98 135 GLU B O 1
ATOM 2294 N N . ALA B 1 136 ? -5.148 30.078 9.453 1 98.62 136 ALA B N 1
ATOM 2295 C CA . ALA B 1 136 ? -5.184 29.641 8.062 1 98.62 136 ALA B CA 1
ATOM 2296 C C . ALA B 1 136 ? -4.613 30.703 7.133 1 98.62 136 ALA B C 1
ATOM 2298 O O . ALA B 1 136 ? -3.854 30.391 6.211 1 98.62 136 ALA B O 1
ATOM 2299 N N . LEU B 1 137 ? -4.992 31.906 7.375 1 98.44 137 LEU B N 1
ATOM 2300 C CA . LEU B 1 137 ? -4.488 33 6.566 1 98.44 137 LEU B CA 1
ATOM 2301 C C . LEU B 1 137 ? -2.973 33.125 6.695 1 98.44 137 LEU B C 1
ATOM 2303 O O . LEU B 1 137 ? -2.273 33.312 5.695 1 98.44 137 LEU B O 1
ATOM 2307 N N . GLN B 1 138 ? -2.473 33.031 7.898 1 98.12 138 GLN B N 1
ATOM 2308 C CA . GLN B 1 138 ? -1.033 33.094 8.125 1 98.12 138 GLN B CA 1
ATOM 2309 C C . GLN B 1 138 ? -0.296 32.031 7.336 1 98.12 138 GLN B C 1
ATOM 2311 O O . GLN B 1 138 ? 0.735 32.281 6.719 1 98.12 138 GLN B O 1
ATOM 2316 N N . ILE B 1 139 ? -0.79 30.828 7.344 1 98.12 139 ILE B N 1
ATOM 2317 C CA . ILE B 1 139 ? -0.188 29.703 6.625 1 98.12 139 ILE B CA 1
ATOM 2318 C C . ILE B 1 139 ? -0.263 29.969 5.121 1 98.12 139 ILE B C 1
ATOM 2320 O O . 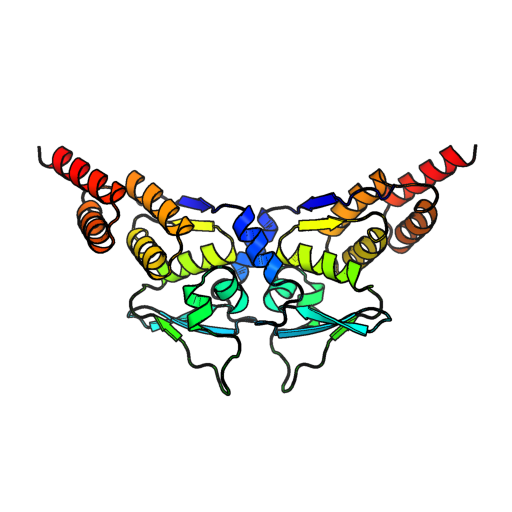ILE B 1 139 ? 0.708 29.734 4.398 1 98.12 139 ILE B O 1
ATOM 2324 N N . ALA B 1 140 ? -1.362 30.453 4.68 1 98.5 140 ALA B N 1
ATOM 2325 C CA . ALA B 1 140 ? -1.568 30.719 3.258 1 98.5 140 ALA B CA 1
ATOM 2326 C C . ALA B 1 140 ? -0.552 31.734 2.744 1 98.5 140 ALA B C 1
ATOM 2328 O O . ALA B 1 140 ? 0.011 31.562 1.661 1 98.5 140 ALA B O 1
ATOM 2329 N N . VAL B 1 141 ? -0.325 32.719 3.537 1 98 141 VAL B N 1
ATOM 2330 C CA . VAL B 1 141 ? 0.618 33.781 3.152 1 98 141 VAL B CA 1
ATOM 2331 C C . VAL B 1 141 ? 2.043 33.219 3.205 1 98 141 VAL B C 1
ATOM 2333 O O . VAL B 1 141 ? 2.832 33.438 2.283 1 98 141 VAL B O 1
ATOM 2336 N N . SER B 1 142 ? 2.389 32.5 4.223 1 97.75 142 SER B N 1
ATOM 2337 C CA . SER B 1 142 ? 3.734 31.969 4.445 1 97.75 142 SER B CA 1
ATOM 2338 C C . SER B 1 142 ? 4.156 31.031 3.32 1 97.75 142 SER B C 1
ATOM 2340 O O . SER B 1 142 ? 5.32 31.016 2.918 1 97.75 142 SER B O 1
ATOM 2342 N N . PHE B 1 143 ? 3.152 30.266 2.773 1 97.75 143 PHE B N 1
ATOM 2343 C CA . PHE B 1 143 ? 3.521 29.25 1.807 1 97.75 143 PHE B CA 1
ATOM 2344 C C . PHE B 1 143 ? 2.975 29.578 0.424 1 97.75 143 PHE B C 1
ATOM 2346 O O . PHE B 1 143 ? 3.066 28.766 -0.499 1 97.75 143 PHE B O 1
ATOM 2353 N N . GLY B 1 144 ? 2.416 30.688 0.284 1 97.5 144 GLY B N 1
ATOM 2354 C CA . GLY B 1 144 ? 1.916 31.141 -1.008 1 97.5 144 GLY B CA 1
ATOM 2355 C C . GLY B 1 144 ? 0.751 30.297 -1.514 1 97.5 144 GLY B C 1
ATOM 2356 O O . GLY B 1 144 ? 0.743 29.875 -2.668 1 97.5 144 GLY B O 1
ATOM 2357 N N . LEU B 1 145 ? -0.222 30.016 -0.62 1 98.19 145 LEU B N 1
ATOM 2358 C CA . LEU B 1 145 ? -1.422 29.266 -0.989 1 98.19 145 LEU B CA 1
ATOM 2359 C C . LEU B 1 145 ? -2.537 30.219 -1.417 1 98.19 145 LEU B C 1
ATOM 2361 O O . LEU B 1 145 ? -3.398 30.578 -0.609 1 98.19 145 LEU B O 1
ATOM 2365 N N . GLY B 1 146 ? -2.594 30.531 -2.635 1 97.5 146 GLY B N 1
ATOM 2366 C CA . GLY B 1 146 ? -3.455 31.562 -3.193 1 97.5 146 GLY B CA 1
ATOM 2367 C C . GLY B 1 146 ? -4.926 31.328 -2.908 1 97.5 146 GLY B C 1
ATOM 2368 O O . GLY B 1 146 ? -5.598 32.188 -2.342 1 97.5 146 GLY B O 1
ATOM 2369 N N . PRO B 1 147 ? -5.398 30.234 -3.291 1 97.44 147 PRO B N 1
ATOM 2370 C CA . PRO B 1 147 ? -6.824 29.969 -3.096 1 97.44 147 PRO B CA 1
ATOM 2371 C C . PRO B 1 147 ? -7.25 30.062 -1.633 1 97.44 147 PRO B C 1
ATOM 2373 O O . PRO B 1 147 ? -8.312 30.625 -1.331 1 97.44 147 PRO B O 1
ATOM 2376 N N . LEU B 1 148 ? -6.441 29.516 -0.758 1 98.31 148 LEU B N 1
ATOM 2377 C CA . LEU B 1 148 ? -6.762 29.594 0.663 1 98.31 148 LEU B CA 1
ATOM 2378 C C . LEU B 1 148 ? -6.695 31.031 1.158 1 98.31 148 LEU B C 1
ATOM 2380 O O . LEU B 1 148 ? -7.539 31.469 1.946 1 98.31 148 LEU B O 1
ATOM 2384 N N . GLN B 1 149 ? -5.73 31.797 0.711 1 98.38 149 GLN B N 1
ATOM 2385 C CA . GLN B 1 149 ? -5.602 33.188 1.078 1 98.38 149 GLN B CA 1
ATOM 2386 C C . GLN B 1 149 ? -6.848 34 0.682 1 98.38 149 GLN B C 1
ATOM 2388 O O . GLN B 1 149 ? -7.398 34.719 1.492 1 98.38 149 GLN B O 1
ATOM 2393 N N . GLU B 1 150 ? -7.238 33.75 -0.489 1 98.06 150 GLU B N 1
ATOM 2394 C CA . GLU B 1 150 ? -8.414 34.438 -1 1 98.06 150 GLU B CA 1
ATOM 2395 C C . GLU B 1 150 ? -9.656 34.094 -0.193 1 98.06 150 GLU B C 1
ATOM 2397 O O . GLU B 1 150 ? -10.453 34.969 0.148 1 98.06 150 GLU B O 1
ATOM 2402 N N . ARG B 1 151 ? -9.797 32.875 0.062 1 97.5 151 ARG B N 1
ATOM 2403 C CA . ARG B 1 151 ? -10.961 32.406 0.82 1 97.5 151 ARG B CA 1
ATOM 2404 C C . ARG B 1 151 ? -10.961 33 2.227 1 97.5 151 ARG B C 1
ATOM 2406 O O . ARG B 1 151 ? -12.008 33.375 2.748 1 97.5 151 ARG B O 1
ATOM 2413 N N . CYS B 1 152 ? -9.891 33.031 2.857 1 97.81 152 CYS B N 1
ATOM 2414 C CA . CYS B 1 152 ? -9.773 33.594 4.203 1 97.81 152 CYS B CA 1
ATOM 2415 C C . CYS B 1 152 ? -10.125 35.062 4.215 1 97.81 152 CYS B C 1
ATOM 2417 O O . CYS B 1 152 ? -10.852 35.531 5.098 1 97.81 152 CYS B O 1
ATOM 2419 N N . VAL B 1 153 ? -9.641 35.844 3.271 1 97.25 153 VAL B N 1
ATOM 2420 C CA . VAL B 1 153 ? -9.906 37.25 3.184 1 97.25 153 VAL B CA 1
ATOM 2421 C C . VAL B 1 153 ? -11.398 37.5 2.986 1 97.25 153 VAL B C 1
ATOM 2423 O O . VAL B 1 153 ? -12 38.344 3.668 1 97.25 153 VAL B O 1
ATOM 2426 N N . ALA B 1 154 ? -11.922 36.688 2.104 1 96.75 154 ALA B N 1
ATOM 2427 C CA . ALA B 1 154 ? -13.359 36.812 1.86 1 96.75 154 ALA B CA 1
ATOM 2428 C C . ALA B 1 154 ? -14.156 36.5 3.129 1 96.75 154 ALA B C 1
ATOM 2430 O O . ALA B 1 154 ? -15.148 37.188 3.418 1 96.75 154 ALA B O 1
ATOM 2431 N N . PHE B 1 155 ? -13.758 35.531 3.822 1 96.5 155 PHE B N 1
ATOM 2432 C CA . PHE B 1 155 ? -14.422 35.156 5.055 1 96.5 155 PHE B CA 1
ATOM 2433 C C . PHE B 1 155 ? -14.359 36.25 6.09 1 96.5 155 PHE B C 1
ATOM 2435 O O . PHE B 1 155 ? -15.367 36.594 6.73 1 96.5 155 PHE B O 1
ATOM 2442 N N . ILE B 1 156 ? -13.227 36.844 6.281 1 95.62 156 ILE B N 1
ATOM 2443 C CA . ILE B 1 156 ? -13.008 37.906 7.254 1 95.62 156 ILE B CA 1
ATOM 2444 C C . ILE B 1 156 ? -13.852 39.125 6.891 1 95.62 156 ILE B C 1
ATOM 2446 O O . ILE B 1 156 ? -14.469 39.719 7.762 1 95.62 156 ILE B O 1
ATOM 2450 N N . GLU B 1 157 ? -13.898 39.406 5.617 1 94.5 157 GLU B N 1
ATOM 2451 C CA . GLU B 1 157 ? -14.68 40.531 5.141 1 94.5 157 GLU B CA 1
ATOM 2452 C C . GLU B 1 157 ? -16.172 40.312 5.387 1 94.5 157 GLU B C 1
ATOM 2454 O O . GLU B 1 157 ? -16.891 41.25 5.734 1 94.5 157 GLU B O 1
ATOM 2459 N N . ALA B 1 158 ? -16.594 39.188 5.27 1 93.19 158 ALA B N 1
ATOM 2460 C CA . ALA B 1 158 ? -18.016 38.875 5.438 1 93.19 158 ALA B CA 1
ATOM 2461 C C . ALA B 1 158 ? -18.422 38.906 6.91 1 93.19 158 ALA B C 1
ATOM 2463 O O . ALA B 1 158 ? -19.578 39.156 7.238 1 93.19 158 ALA B O 1
ATOM 2464 N N . HIS B 1 159 ? -17.578 38.625 7.773 1 89 159 HIS B N 1
ATOM 2465 C CA . HIS B 1 159 ? -17.891 38.594 9.195 1 89 159 HIS B CA 1
ATOM 2466 C C . HIS B 1 159 ? -17.5 39.906 9.883 1 89 159 HIS B C 1
ATOM 2468 O O . HIS B 1 159 ? -17.75 40.094 11.078 1 89 159 HIS B O 1
ATOM 2474 N N . SER B 1 160 ? -16.656 40.781 9.336 1 81.06 160 SER B N 1
ATOM 2475 C CA . SER B 1 160 ? -16.344 42.094 9.891 1 81.06 160 SER B CA 1
ATOM 2476 C C . SER B 1 160 ? -17.531 43.062 9.758 1 81.06 160 SER B C 1
ATOM 2478 O O . SER B 1 160 ? -17.609 44.062 10.461 1 81.06 160 SER B O 1
ATOM 2480 N N . GLN B 1 161 ? -18.594 42.719 8.992 1 59.34 161 GLN B N 1
ATOM 2481 C CA . GLN B 1 161 ? -19.781 43.562 8.953 1 59.34 161 GLN B CA 1
ATOM 2482 C C . GLN B 1 161 ? -20.766 43.188 10.039 1 59.34 161 GLN B C 1
ATOM 2484 O O . GLN B 1 161 ? -20.859 42.031 10.43 1 59.34 161 GLN B O 1
#

Foldseek 3Di:
DPPDDDDDDDDLVVVLVVLLVQWQDQVVFQAWEQEEPVRDIGTHHLVLPLVQFVLSVVVCDDDQPPDRNDHHYHHQQHPVLVSQVRSCSRRVDGDDDQVCLLSVLLVCLVRVVVVSNVVSLVVCLVVDDPVCLVVQCVSCVVRVVVVSVVSSVVRCVVVVD/DPPDDDDDDDDQVVVLVVLLVQWQDQVVFQAWEQEEPVRDIGTHHLVLPLVQFVLSVVVCDDDQPPDRNPHHYHHQQHPVLVSQVRSCSRRVDGDDDQVCLLSVLLVCLVRVVVVSNVVSLVVCLVPDDDVCLVVQCVSCVVRVVVVSVVSSVVRCVVVVD

Nearest PDB structures (foldseek):
  3htm-assembly1_B  TM=7.958E-01  e=8.614E-11  Homo sapiens
  9ety-assembly1_B  TM=7.098E-01  e=5.063E-10  Homo sapiens
  9ety-assembly1_A  TM=7.680E-01  e=1.345E-09  Homo sapiens
  9etx-assembly1_B  TM=6.884E-01  e=5.063E-10  Homo sapiens
  9dtq-assembly1_B  TM=7.320E-01  e=7.438E-09  Homo sapiens

Sequence (322 aa):
METPGLVVHGEAAPFSTALRSLVNNPLYSDVRFVVGQERQEVFAHRCLLACRCNFFQRLLGSEPGPGVPSPVVLSTVPAEAFLAVLEFLYTNSAKLHRHSVLEVLTAAVEYGLEELRELCLQFVMKVLDVELVCEALQIAVSFGLGPLQERCVAFIEAHSQMETPGLVVHGEAAPFSTALRSLVNNPLYSDVRFVVGQERQEVFAHRCLLACRCNFFQRLLGSEPGPGVPSPVVLSTVPAEAFLAVLEFLYTNSAKLHRHSVLEVLTAAVEYGLEELRELCLQFVMKVLDVELVCEALQIAVSFGLGPLQERCVAFIEAHSQ

pLDDT: mean 93.74, std 10.55, range [47.16, 98.94]

Radius of gyration: 24.15 Å; Cα contacts (8 Å, |Δi|>4): 486; chains: 2; bounding box: 46×79×54 Å

Organism: Balaenoptera physalus (NCBI:txid9770)

Secondary structure (DSSP, 8-state):
-----EEEE--HHHHHHHHHTTTT--TT--EEEEETTTTEEEEE-HHHHHHH-HHHHHHH-SS--SSS--PEEETTS-HHHHHHHHHHHHHSEEEE-TTTHHHHHHHHHHTT-HHHHHHHHHHHHHH--TTTHHHHHHHHHHHT-HHHHHHHHHHHHHHH-/-----EEEE--HHHHHHHHHTTTT--TT--EEEEETTTTEEEEE-HHHHHHH-HHHHHHH-SS--SSS--PEEETTS-HHHHHHHHHHHHHSEEEE-TTTHHHHHHHHHHTT-HHHHHHHHHHHHHH--TTTHHHHHHHHHHHT-HHHHHHHHHHHHHHH-

InterPro domains:
  IPR000210 BTB/POZ domain [PF00651] (22-124)
  IPR000210 BTB/POZ domain [PS50097] (29-98)
  IPR000210 BTB/POZ domain [SM00225] (29-128)
  IPR011333 SKP1/BTB/POZ domain superfamily [G3DSA:3.30.710.10] (7-160)
  IPR011333 SKP1/BTB/POZ domain superfamily [SSF54695] (15-125)
  IPR042846 BTB/POZ domain-containing protein 19 [PTHR46965] (2-161)

=== Feature glossary ===
The record interleaves many kinds of information about one protein. Here is each kind framed as the question it answers.

Q: Are the domains correctly placed relative to each other?
A: Predicted aligned error is AlphaFold's pairwise confidence. Unlike pLDDT (per-residue), PAE is per-residue-pair and captures whether two parts of the structure are correctly placed relative to each other. Units are ångströms of expected positional error.

Q: Which residues are in helices, strands, or loops?
A: Eight-state secondary structure (DSSP): H is the canonical α-helix, G the tighter 3₁₀-helix, I the wider π-helix; E/B are β-structure, T and S are turns and bends, and '-' is everything else. DSSP derives these from the pattern of main-chain N–H···O=C hydrogen bonds, not from the sequence.

Q: What if only a Cα trace is available?
A: P-SEA three-state annotation labels each residue as helix, strand, or coil based purely on the geometry of the Cα trace. It serves as a fallback when the full backbone (and thus DSSP) is unavailable.

Q: What are the backbone torsion angles?
A: φ (phi) and ψ (psi) are the two rotatable backbone dihedrals per residue: φ is the C(i-1)–N–Cα–C torsion, ψ is the N–Cα–C–N(i+1) torsion, both in degrees on (−180°, 180°]. α-helical residues cluster near (−60°, −45°); β-strand residues near (−120°, +130°). A Ramachandran plot is simply a scatter of (φ, ψ) for every residue.

Q: What known structures does this most resemble?
A: Structural nearest neighbors (via Foldseek easy-search vs the PDB). Reported per hit: target PDB id, E-value, and alignment TM-score. A TM-score above ~0.5 is the conventional threshold for 'same fold'.

Q: What family and function is it annotated with?
A: Database cross-references. InterPro integrates a dozen domain/family signature databases into unified entries with residue-range hits. GO terms attach function/process/location labels with evidence codes. CATH codes position the fold in a four-level structural taxonomy. Organism is the NCBI-taxonomy species name.

Q: Which residues are buried vs exposed?
A: Solvent accessibility: the surface area of each residue that a 1.4 Å water probe can touch, in Å². When only backbone atoms are present the absolute values are lower than full-atom SASA (side chains contribute most of the area) and are flagged as backbone-only.

Q: What do the diagnostic plots show?
A: Three diagnostic plots accompany the record. The Cα contact map visualizes the tertiary structure as a 2D adjacency matrix (8 Å cutoff, sequence-local contacts suppressed). The Ramachandran plot shows the distribution of backbone (φ, ψ) torsions, with points in the α and β basins reflecting secondary structure content. The PAE plot shows AlphaFold's inter-residue confidence as a color matrix.

Q: What is the amino-acid chain?
A: The amino-acid sequence is the protein's primary structure: the linear order of residues from the N-terminus to the C-terminus, written in one-letter code. Everything else here — the 3D coordinates, the secondary structure, the domain annotations — is ultimately a consequence of this string.

Q: What do the rendered images show?
A: The six renders are orthographic views along the three Cartesian axes in both directions. Representation (cartoon, sticks, or surface) and color scheme (sequence-rainbow or by-chain) vary across proteins so the training set covers all the common visualization conventions.

Q: Where is each backbone atom in 3D?
A: The mmCIF table is the protein's shape written out atom by atom. For each backbone N, Cα, C, and carbonyl O, it records an (x, y, z) coordinate triple in Å plus the residue type, chain letter, and residue number.

Q: How mobile is each atom in the crystal?
A: For experimental (PDB) structures, the B-factor (temperature factor) quantifies the positional spread of each atom in the crystal — a combination of thermal vibration and static disorder — in units of Å². High B-factors mark flexible loops or poorly resolved regions; low B-factors mark the rigid, well-ordered core.

Q: How big and how compact is the whole molecule?
A: Three whole-structure scalars: the radius of gyration (RMS distance of Cα from centroid, in Å), the count of Cα–Cα contacts (pairs closer than 8 Å and separated by more than four residues in sequence — i.e. tertiary, not local, contacts), and the bounding-box dimensions. Together they distinguish compact globular folds from extended fibres or disordered chains.

Q: What does the local fold look like, residue by residue?
A: A 3Di character summarizes, for each residue, the relative orientation of the Cα frame of its nearest spatial neighbor. Because it encodes fold topology rather than chemistry, 3Di alignments detect remote structural similarity that sequence alignment misses.

Q: How confident is the AlphaFold model at each residue?
A: For AlphaFold models, the B-factor field carries pLDDT — the model's own estimate of local accuracy on a 0–100 scale. Regions with pLDDT<50 should be treated as essentially unmodeled; they often correspond to intrinsically disordered segments.